Protein AF-A0A978U8N8-F1 (afdb_monomer)

Sequence (216 aa):
MLDRILRLLASHSLLSCSVVADDNGSFERLYSLAPASKSQLKDAVLGGGIPFNRVHGAHAFEYPGLDQRFNQVFNTAMYNHTTIVIKKILDLYKGFESLEQLVDVGGGLGVTLRLITSKYPNIKAINFDLPHVIKHAPAYPDNGKVIVVEALLPVGAETSSSMKTTSQIDVLMMTQTPGGKERSQQEFLALANAAGFNGIRFECSACNFWVMEFFK

Radius of gyration: 19.12 Å; Cα contacts (8 Å, |Δi|>4): 288; chains: 1; bounding box: 56×39×51 Å

Foldseek 3Di:
DVVLVLVLCCVVQQWPWDWDADPVRDIDIDIDGGPLLVVLLVCCVVPNDASVCVVPVDALVCVCVVDVVSVVSVVVVVLVVLLQQLVVCVVQPDVLQPAQEDEAEQCPPVSNVVVSCVVVVNYHYHYAYPPVGDPCDDDDDQADKDKDKAAAQDPDDDDDPLNVVQVVVQVVCRNHPVVDGHHHPVVVQVVLVVVPFPGKDFRDDDPNITIIITHD

Nearest PDB structures (foldseek):
  3reo-assembly1_A  TM=7.606E-01  e=9.938E-23  Clarkia breweri
  7v6j-assembly1_A  TM=7.723E-01  e=8.816E-22  Ligusticum chuanxiong
  3tky-assembly1_B  TM=7.644E-01  e=3.267E-21  Clarkia breweri
  7v6j-assembly1_B  TM=7.555E-01  e=2.111E-21  Ligusticum chuanxiong
  6i5z-assembly2_C  TM=7.332E-01  e=1.247E-14  Papaver somniferum

Secondary structure (DSSP, 8-state):
-HHHHHHHHHTTTSEEEEEEE-TTS-EEEEEEE-HHHHHHHHHHHHH-S-HHHHHHSS-TTTGGGT-HHHHHHHHHHHHHHHHHHHHHHHHH--TTTT-SEEEEET-TTSHHHHHHHHH-TT-EEEEE-SSSSGGGPPPPPTT-EEEEEEEB--SS----HHHHHHHHHHHHHHHHSTT---B-HHHHHHHHHHTT-SEEEEEEEETTEEEEEEE-

Mean predicted aligned error: 8.4 Å

InterPro domains:
  IPR001077 O-methyltransferase, C-terminal domain [PF00891] (40-140)
  IPR016461 O-methyltransferase-like [PS51683] (1-216)
  IPR016461 O-methyltransferase-like [PTHR11746] (1-137)
  IPR029063 S-adenosyl-L-methionine-dependent methyltransferase super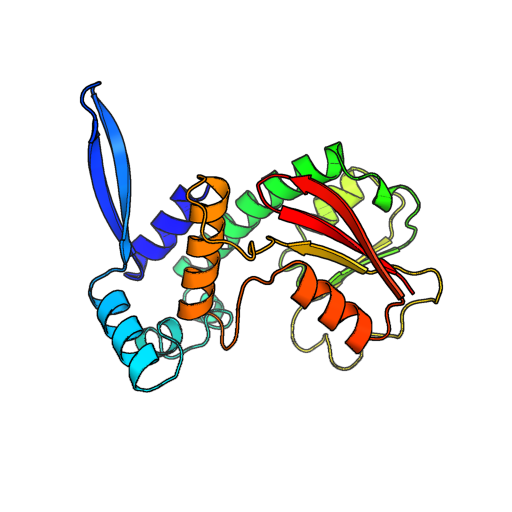family [G3DSA:3.40.50.150] (35-138)
  IPR029063 S-adenosyl-L-methionine-dependent methyltransferase superfamily [G3DSA:3.40.50.150] (139-216)
  IPR029063 S-adenosyl-L-methionine-dependent methyltransferase superfamily [SSF53335] (36-214)
  IPR036388 Winged helix-like DNA-binding domain superfamily [G3DSA:1.10.10.10] (1-34)
  IPR036390 Winged helix DNA-binding domain superfamily [SSF46785] (1-39)

Solvent-accessible surface area (backbone atoms only — not comparable to full-atom values): 12568 Å² total; per-residue (Å²): 109,68,67,56,48,51,47,51,37,27,76,69,51,45,21,37,74,48,80,45,74,47,100,85,77,46,80,46,78,49,75,44,70,12,73,67,37,50,51,33,44,52,47,21,74,78,70,50,78,42,28,42,34,73,76,67,77,41,54,65,86,53,40,41,81,76,33,66,70,58,29,53,50,52,52,52,40,50,54,56,52,51,54,55,43,50,55,49,37,64,76,75,52,66,86,63,79,83,46,60,65,45,75,37,77,68,34,77,91,34,62,66,56,55,56,49,34,72,76,41,73,76,36,50,73,43,75,37,56,73,92,88,36,72,96,68,67,71,87,74,60,82,90,45,69,48,80,45,80,43,55,68,40,71,95,65,96,64,86,48,71,67,46,53,50,51,54,50,48,29,53,53,26,52,35,48,35,90,90,41,66,67,40,31,69,67,54,50,52,51,50,37,49,74,72,68,30,74,43,74,45,81,76,50,74,39,95,74,26,35,38,32,40,37,32,93

Structure (mmCIF, N/CA/C/O backbone):
data_AF-A0A978U8N8-F1
#
_entry.id   AF-A0A978U8N8-F1
#
loop_
_atom_site.group_PDB
_atom_site.id
_atom_site.type_symbol
_atom_site.label_atom_id
_atom_site.label_alt_id
_atom_site.label_comp_id
_atom_site.label_asym_id
_atom_site.label_entity_id
_atom_site.label_seq_id
_atom_site.pdbx_PDB_ins_code
_atom_site.Cartn_x
_atom_site.Cartn_y
_atom_site.Cartn_z
_atom_site.occupancy
_atom_site.B_iso_or_equiv
_atom_site.auth_seq_id
_atom_site.auth_comp_id
_atom_site.auth_asym_id
_atom_site.auth_atom_id
_atom_site.pdbx_PDB_model_num
ATOM 1 N N . MET A 1 1 ? 15.247 5.590 2.528 1.00 48.38 1 MET A N 1
ATOM 2 C CA . MET A 1 1 ? 14.164 4.587 2.392 1.00 48.38 1 MET A CA 1
ATOM 3 C C . MET A 1 1 ? 13.892 4.297 0.922 1.00 48.38 1 MET A C 1
ATOM 5 O O . MET A 1 1 ? 14.157 3.174 0.516 1.00 48.38 1 MET A O 1
ATOM 9 N N . LEU A 1 2 ? 13.498 5.302 0.129 1.00 61.03 2 LEU A N 1
ATOM 10 C CA . LEU A 1 2 ? 13.407 5.213 -1.335 1.00 61.03 2 LEU A CA 1
ATOM 11 C C . LEU A 1 2 ? 14.690 4.634 -1.958 1.00 61.03 2 LEU A C 1
ATOM 13 O O . LEU A 1 2 ? 14.627 3.667 -2.699 1.00 61.03 2 LEU A O 1
ATOM 17 N N . ASP A 1 3 ? 15.863 5.094 -1.515 1.00 68.25 3 ASP A N 1
ATOM 18 C CA . ASP A 1 3 ? 17.166 4.551 -1.933 1.00 68.25 3 ASP A CA 1
ATOM 19 C C . ASP A 1 3 ? 17.310 3.017 -1.785 1.00 68.25 3 ASP A C 1
ATOM 21 O O . ASP A 1 3 ? 17.967 2.372 -2.595 1.00 68.25 3 ASP A O 1
ATOM 25 N N . ARG A 1 4 ? 16.676 2.383 -0.787 1.00 67.00 4 ARG A N 1
ATOM 26 C CA . ARG A 1 4 ? 16.726 0.914 -0.632 1.00 67.00 4 ARG A CA 1
ATOM 27 C C . ARG A 1 4 ? 15.846 0.203 -1.662 1.00 67.00 4 ARG A C 1
ATOM 29 O O . ARG A 1 4 ? 16.264 -0.824 -2.187 1.00 67.00 4 ARG A O 1
ATOM 36 N N . ILE A 1 5 ? 14.670 0.761 -1.961 1.00 65.31 5 ILE A N 1
ATOM 37 C CA . ILE A 1 5 ? 13.773 0.276 -3.024 1.00 65.31 5 ILE A CA 1
ATOM 38 C C . ILE A 1 5 ? 14.451 0.467 -4.386 1.00 65.31 5 ILE A C 1
ATOM 40 O O . ILE A 1 5 ? 14.518 -0.458 -5.186 1.00 65.31 5 ILE A O 1
ATOM 44 N N . LEU A 1 6 ? 15.043 1.635 -4.633 1.00 69.81 6 LEU A N 1
ATOM 45 C CA . LEU A 1 6 ? 15.714 1.914 -5.898 1.00 69.81 6 LEU A CA 1
ATOM 46 C C . LEU A 1 6 ? 16.961 1.030 -6.099 1.00 69.81 6 LEU A C 1
ATOM 48 O O . LEU A 1 6 ? 17.197 0.563 -7.212 1.00 69.81 6 LEU A O 1
ATOM 52 N N . ARG A 1 7 ? 17.705 0.692 -5.033 1.00 73.12 7 ARG A N 1
ATOM 53 C CA . ARG A 1 7 ? 18.782 -0.321 -5.089 1.00 73.12 7 ARG A CA 1
ATOM 54 C C . ARG A 1 7 ? 18.283 -1.714 -5.444 1.00 73.12 7 ARG A C 1
ATOM 56 O O . ARG A 1 7 ? 18.942 -2.402 -6.221 1.00 73.12 7 ARG A O 1
ATOM 63 N N . LEU A 1 8 ? 17.145 -2.135 -4.891 1.00 63.31 8 LEU A N 1
ATOM 64 C CA . LEU A 1 8 ? 16.524 -3.415 -5.234 1.00 63.31 8 LEU A CA 1
ATOM 65 C C . LEU A 1 8 ? 16.236 -3.482 -6.731 1.00 63.31 8 LEU A C 1
ATOM 67 O O . LEU A 1 8 ? 16.708 -4.398 -7.406 1.00 63.31 8 LEU A O 1
ATOM 71 N N . LEU A 1 9 ? 15.529 -2.476 -7.238 1.00 67.19 9 LEU A N 1
ATOM 72 C CA . LEU A 1 9 ? 15.172 -2.374 -8.647 1.00 67.19 9 LEU A CA 1
ATOM 73 C C . LEU A 1 9 ? 16.427 -2.290 -9.530 1.00 67.19 9 LEU A C 1
ATOM 75 O O . LEU A 1 9 ? 16.490 -2.928 -10.579 1.00 67.19 9 LEU A O 1
ATOM 79 N N . ALA A 1 10 ? 17.472 -1.585 -9.083 1.00 76.19 10 ALA A N 1
ATOM 80 C CA . ALA A 1 10 ? 18.743 -1.539 -9.800 1.00 76.19 10 ALA A CA 1
ATOM 81 C C . ALA A 1 10 ? 19.449 -2.906 -9.863 1.00 76.19 10 ALA A C 1
ATOM 83 O O . ALA A 1 10 ? 19.974 -3.292 -10.904 1.00 76.19 10 ALA A O 1
ATOM 84 N N . SER A 1 11 ? 19.406 -3.683 -8.777 1.00 69.06 11 SER A N 1
ATOM 85 C CA . SER A 1 11 ? 20.014 -5.023 -8.703 1.00 69.06 11 SER A CA 1
ATOM 86 C C . SER A 1 11 ? 19.284 -6.115 -9.504 1.00 69.06 11 SER A C 1
ATOM 88 O O . SER A 1 11 ? 19.772 -7.246 -9.572 1.00 69.06 11 SER A O 1
ATOM 90 N N . HIS A 1 12 ? 18.130 -5.783 -10.092 1.00 64.75 12 HIS A N 1
ATOM 91 C CA . HIS A 1 12 ? 17.342 -6.651 -10.977 1.00 64.75 12 HIS A CA 1
ATOM 92 C C . HIS A 1 12 ? 17.149 -6.024 -12.364 1.00 64.75 12 HIS A C 1
ATOM 94 O O . HIS A 1 12 ? 16.227 -6.383 -13.085 1.00 64.75 12 HIS A O 1
ATOM 100 N N . SER A 1 13 ? 18.012 -5.069 -12.735 1.00 69.44 13 SER A N 1
ATOM 101 C CA . SER A 1 13 ? 18.007 -4.427 -14.056 1.00 69.44 13 SER A CA 1
ATOM 102 C C . SER A 1 13 ? 16.689 -3.729 -14.416 1.00 69.44 13 SER A C 1
ATOM 104 O O . SER A 1 13 ? 16.412 -3.495 -15.593 1.00 69.44 13 SER A O 1
ATOM 106 N N . LEU A 1 14 ? 15.901 -3.340 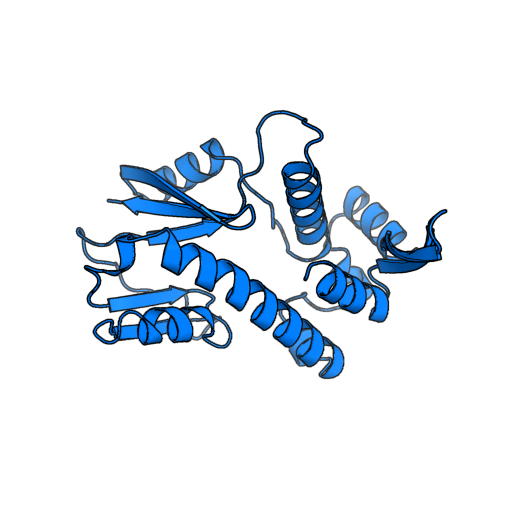-13.407 1.00 67.31 14 LEU A N 1
ATOM 107 C CA . LEU A 1 14 ? 14.752 -2.451 -13.578 1.00 67.31 14 LEU A CA 1
ATOM 108 C C . LEU A 1 14 ? 15.208 -0.989 -13.620 1.00 67.31 14 LEU A C 1
ATOM 110 O O . LEU A 1 14 ? 14.795 -0.201 -14.472 1.00 67.31 14 LEU A O 1
ATOM 114 N N . LEU A 1 15 ? 16.157 -0.651 -12.748 1.00 75.62 15 LEU A N 1
ATOM 115 C CA . LEU A 1 15 ? 16.845 0.633 -12.744 1.00 75.62 15 LEU A CA 1
ATOM 116 C C . LEU A 1 15 ? 18.337 0.462 -13.069 1.00 75.62 15 LEU A C 1
ATOM 118 O O . LEU A 1 15 ? 18.928 -0.601 -12.908 1.00 75.62 15 LEU A O 1
ATOM 122 N N . SER A 1 16 ? 18.966 1.529 -13.529 1.00 80.88 16 SER A N 1
ATOM 123 C CA . SER A 1 16 ? 20.405 1.737 -13.465 1.00 80.88 16 SER A CA 1
ATOM 124 C C . SER A 1 16 ? 20.690 2.656 -12.286 1.00 80.88 16 SER A C 1
ATOM 126 O O . SER A 1 16 ? 19.981 3.643 -12.095 1.00 80.88 16 SER A O 1
ATOM 128 N N . CYS A 1 17 ? 21.723 2.340 -11.509 1.00 86.62 17 CYS A N 1
ATOM 129 C CA . CYS A 1 17 ? 22.224 3.194 -10.437 1.00 86.62 17 CYS A CA 1
ATOM 130 C C . CYS A 1 17 ? 23.621 3.694 -10.814 1.00 86.62 17 CYS A C 1
ATOM 132 O O . CYS A 1 17 ? 24.497 2.885 -11.117 1.00 86.62 17 CYS A O 1
ATOM 134 N N . SER A 1 18 ? 23.825 5.007 -10.783 1.00 87.62 18 SER A N 1
ATOM 135 C CA . SER A 1 18 ? 25.143 5.640 -10.832 1.00 87.62 18 SER A CA 1
ATOM 136 C C . SER A 1 18 ? 25.424 6.348 -9.509 1.00 87.62 18 SER A C 1
ATOM 138 O O . SER A 1 18 ? 24.504 6.751 -8.799 1.00 87.62 18 SER A O 1
ATOM 140 N N . VAL A 1 19 ? 26.702 6.464 -9.156 1.00 88.06 19 VAL A N 1
ATOM 141 C CA . VAL A 1 19 ? 27.156 7.236 -7.995 1.00 88.06 19 VAL A CA 1
ATOM 142 C C . VAL A 1 19 ? 27.855 8.476 -8.529 1.00 88.06 19 VAL A C 1
ATOM 144 O O . VAL A 1 19 ? 28.750 8.351 -9.362 1.00 88.06 19 VAL A O 1
ATOM 147 N N . VAL A 1 20 ? 27.433 9.649 -8.076 1.00 87.50 20 VAL A N 1
ATOM 148 C CA . VAL A 1 20 ? 28.002 10.940 -8.465 1.00 87.50 20 VAL A CA 1
ATOM 149 C C . VAL A 1 20 ? 28.532 11.614 -7.205 1.00 87.50 20 VAL A C 1
ATOM 151 O O . VAL A 1 20 ? 27.864 11.595 -6.174 1.00 87.50 20 VAL A O 1
ATOM 154 N N . ALA A 1 21 ? 29.752 12.141 -7.265 1.00 86.31 21 ALA A N 1
ATOM 155 C CA . ALA A 1 21 ? 30.289 12.971 -6.193 1.00 86.31 21 ALA A CA 1
ATOM 156 C C . ALA A 1 21 ? 29.726 14.390 -6.338 1.00 86.31 21 ALA A C 1
ATOM 158 O O . ALA A 1 21 ? 29.690 14.913 -7.452 1.00 86.31 21 ALA A O 1
ATOM 159 N N . ASP A 1 22 ? 29.282 14.988 -5.238 1.00 78.12 22 ASP A N 1
ATOM 160 C CA . ASP A 1 22 ? 28.966 16.410 -5.198 1.00 78.12 22 ASP A CA 1
ATOM 161 C C . ASP A 1 22 ? 30.232 17.251 -4.975 1.00 78.12 22 ASP A C 1
ATOM 163 O O . ASP A 1 22 ? 31.295 16.744 -4.598 1.00 78.12 22 ASP A O 1
ATOM 167 N N . ASP A 1 23 ? 30.106 18.559 -5.194 1.00 80.88 23 ASP A N 1
ATOM 168 C CA . ASP A 1 23 ? 31.206 19.523 -5.066 1.00 80.88 23 ASP A CA 1
ATOM 169 C C . ASP A 1 23 ? 31.772 19.612 -3.632 1.00 80.88 23 ASP A C 1
ATOM 171 O O . ASP A 1 23 ? 32.861 20.144 -3.421 1.00 80.88 23 ASP A O 1
ATOM 175 N N . ASN A 1 24 ? 31.062 19.056 -2.643 1.00 80.75 24 ASN A N 1
ATOM 176 C CA . ASN A 1 24 ? 31.435 19.045 -1.229 1.00 80.75 24 ASN A CA 1
ATOM 177 C C . ASN A 1 24 ? 32.087 17.715 -0.792 1.00 80.75 24 ASN A C 1
ATOM 179 O O . ASN A 1 24 ? 32.373 17.536 0.395 1.00 80.75 24 ASN A O 1
ATOM 183 N N . GLY A 1 25 ? 32.328 16.778 -1.719 1.00 76.31 25 GLY A N 1
ATOM 184 C CA . GLY A 1 25 ? 32.929 15.470 -1.436 1.00 76.31 25 GLY A CA 1
ATOM 185 C C . GLY A 1 25 ? 31.958 14.432 -0.861 1.00 76.31 25 GLY A C 1
ATOM 186 O O . GLY A 1 25 ? 32.388 13.378 -0.387 1.00 76.31 25 GLY A O 1
ATOM 187 N N . SER A 1 26 ? 30.656 14.711 -0.894 1.00 77.12 26 SER A N 1
ATOM 188 C CA . SER A 1 26 ? 29.590 13.763 -0.579 1.00 77.12 26 SER A CA 1
ATOM 189 C C . SER A 1 26 ? 29.197 12.963 -1.831 1.00 77.12 26 SER A C 1
ATOM 191 O O . SER A 1 26 ? 29.477 13.362 -2.958 1.00 77.12 26 SER A O 1
ATOM 193 N N . PHE A 1 27 ? 28.597 11.783 -1.653 1.00 80.44 27 PHE A N 1
ATOM 194 C CA . PHE A 1 27 ? 28.209 10.907 -2.763 1.00 80.44 27 PHE A CA 1
ATOM 195 C C . PHE A 1 27 ? 26.690 10.777 -2.843 1.00 80.44 27 PHE A C 1
ATOM 197 O O . PHE A 1 27 ? 26.051 10.314 -1.894 1.00 80.44 27 PHE A O 1
ATOM 204 N N . GLU A 1 28 ? 26.125 11.080 -4.008 1.00 82.00 28 GLU A N 1
ATOM 205 C CA . GLU A 1 28 ? 24.715 10.872 -4.320 1.00 82.00 28 GLU A CA 1
ATOM 206 C C . GLU A 1 28 ? 24.536 9.671 -5.261 1.00 82.00 28 GLU A C 1
ATOM 208 O O . GLU A 1 28 ? 25.337 9.424 -6.165 1.00 82.00 28 GLU A O 1
ATOM 213 N N . ARG A 1 29 ? 23.470 8.889 -5.050 1.00 82.50 29 ARG A N 1
ATOM 214 C CA . ARG A 1 29 ? 23.062 7.824 -5.974 1.00 82.50 29 ARG A CA 1
ATOM 215 C C . ARG A 1 29 ? 21.949 8.328 -6.872 1.00 82.50 29 ARG A C 1
ATOM 217 O O . ARG A 1 29 ? 20.858 8.626 -6.395 1.00 82.50 29 ARG A O 1
ATOM 224 N N . LEU A 1 30 ? 22.203 8.325 -8.173 1.00 80.19 30 LEU A N 1
ATOM 225 C CA . LEU A 1 30 ? 21.196 8.618 -9.179 1.00 80.19 30 LEU A CA 1
ATOM 226 C C . LEU A 1 30 ? 20.634 7.313 -9.723 1.00 80.19 30 LEU A C 1
ATOM 228 O O . LEU A 1 30 ? 21.372 6.386 -10.061 1.00 80.19 30 LEU A O 1
ATOM 232 N N . TYR A 1 31 ? 19.311 7.254 -9.818 1.00 78.62 31 TYR A N 1
ATOM 233 C CA . TYR A 1 31 ? 18.601 6.116 -10.379 1.00 78.62 31 TYR A CA 1
ATOM 234 C C . TYR A 1 31 ? 17.887 6.539 -11.654 1.00 78.62 31 TYR A C 1
ATOM 236 O O . TYR A 1 31 ? 17.248 7.586 -11.710 1.00 78.62 31 TYR A O 1
ATOM 244 N N . SER A 1 32 ? 17.980 5.711 -12.684 1.00 75.44 32 SER A N 1
ATOM 245 C CA . SER A 1 32 ? 17.234 5.879 -13.931 1.00 75.44 32 SER A CA 1
ATOM 246 C C . SER A 1 32 ? 16.687 4.534 -14.376 1.00 75.44 32 SER A C 1
ATOM 248 O O . SER A 1 32 ? 17.159 3.508 -13.906 1.00 75.44 32 SER A O 1
ATOM 250 N N . LEU A 1 33 ? 15.704 4.496 -15.272 1.00 69.62 33 LEU A N 1
ATOM 251 C CA . LEU A 1 33 ? 15.286 3.221 -15.861 1.00 69.62 33 LEU A CA 1
ATOM 252 C C . LEU A 1 33 ? 16.471 2.561 -16.578 1.00 69.62 33 LEU A C 1
ATOM 254 O O . LEU A 1 33 ? 17.165 3.214 -17.368 1.00 69.62 33 LEU A O 1
ATOM 258 N N . ALA A 1 34 ? 16.684 1.271 -16.316 1.00 73.94 34 ALA A N 1
ATOM 259 C CA . ALA A 1 34 ? 17.697 0.499 -17.024 1.00 73.94 34 ALA A CA 1
ATOM 260 C C . ALA A 1 34 ? 17.378 0.449 -18.528 1.00 73.94 34 ALA A C 1
ATOM 262 O O . ALA A 1 34 ? 16.202 0.512 -18.889 1.00 73.94 34 ALA A O 1
ATOM 263 N N . PRO A 1 35 ? 18.370 0.286 -19.424 1.00 73.69 35 PRO A N 1
ATOM 264 C CA . PRO A 1 35 ? 18.125 0.228 -20.867 1.00 73.69 35 PRO A CA 1
ATOM 265 C C . PRO A 1 35 ? 17.056 -0.799 -21.270 1.00 73.69 35 PRO A C 1
ATOM 267 O O . PRO A 1 35 ? 16.166 -0.470 -22.050 1.00 73.69 35 PRO A O 1
ATOM 270 N N . ALA A 1 36 ? 17.087 -1.993 -20.668 1.00 68.19 36 ALA A N 1
ATOM 271 C CA . ALA A 1 36 ? 16.080 -3.034 -20.882 1.00 68.19 36 ALA A CA 1
ATOM 272 C C . ALA A 1 36 ? 14.682 -2.608 -20.401 1.00 68.19 36 ALA A C 1
ATOM 274 O O . ALA A 1 36 ? 13.689 -2.851 -21.072 1.00 68.19 36 ALA A O 1
ATOM 275 N N . SER A 1 37 ? 14.590 -1.901 -19.276 1.00 69.50 37 SER A N 1
ATOM 276 C CA . SER A 1 37 ? 13.304 -1.394 -18.782 1.00 69.50 37 SER A CA 1
ATOM 277 C C . SER A 1 37 ? 12.782 -0.212 -19.595 1.00 69.50 37 SER A C 1
ATOM 279 O O . SER A 1 37 ? 11.577 -0.086 -19.781 1.00 69.50 37 SER A O 1
ATOM 281 N N . LYS A 1 38 ? 13.668 0.628 -20.146 1.00 71.31 38 LYS A N 1
ATOM 282 C CA . LYS A 1 38 ? 13.295 1.703 -21.079 1.00 71.31 38 LYS A CA 1
ATOM 283 C C . LYS A 1 38 ? 12.716 1.145 -22.377 1.00 71.31 38 LYS A C 1
ATOM 285 O O . LYS A 1 38 ? 11.707 1.666 -22.847 1.00 71.31 38 LYS A O 1
ATOM 290 N N . SER A 1 39 ? 13.326 0.100 -22.945 1.00 75.31 39 SER A N 1
ATOM 291 C CA . SER A 1 39 ? 12.782 -0.546 -24.145 1.00 75.31 39 SER A CA 1
ATOM 292 C C . SER A 1 39 ? 11.454 -1.239 -23.850 1.00 75.31 39 SER A C 1
ATOM 294 O O . SER A 1 39 ?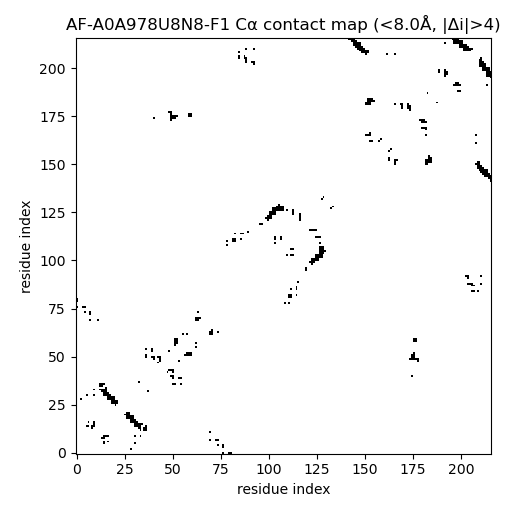 10.491 -0.997 -24.568 1.00 75.31 39 SER A O 1
ATOM 296 N N . GLN A 1 40 ? 11.343 -1.981 -22.744 1.00 80.56 40 GLN A N 1
ATOM 297 C CA . GLN A 1 40 ? 10.081 -2.639 -22.387 1.00 80.56 40 GLN A CA 1
ATOM 298 C C . GLN A 1 40 ? 8.962 -1.662 -22.022 1.00 80.56 40 GLN A C 1
ATOM 300 O O . GLN A 1 40 ? 7.803 -1.939 -22.319 1.00 80.56 40 GLN A O 1
ATOM 305 N N . LEU A 1 41 ? 9.277 -0.501 -21.438 1.00 78.88 41 LEU A N 1
ATOM 306 C CA . LEU A 1 41 ? 8.295 0.562 -21.230 1.00 78.88 41 LEU A CA 1
ATOM 307 C C . LEU A 1 41 ? 7.788 1.118 -22.564 1.00 78.88 41 LEU A C 1
ATOM 309 O O . LEU A 1 41 ? 6.581 1.246 -22.748 1.00 78.88 41 LEU A O 1
ATOM 313 N N . LYS A 1 42 ? 8.687 1.399 -23.516 1.00 83.50 42 LYS A N 1
ATOM 314 C CA . LYS A 1 42 ? 8.302 1.818 -24.872 1.00 83.50 42 LYS A CA 1
ATOM 315 C C . LYS A 1 42 ? 7.407 0.768 -25.537 1.00 83.50 42 LYS A C 1
ATOM 317 O O . LYS A 1 42 ? 6.363 1.115 -26.081 1.00 83.50 42 LYS A O 1
ATOM 322 N N . ASP A 1 43 ? 7.791 -0.502 -25.467 1.00 85.69 43 ASP A N 1
ATOM 323 C CA . ASP A 1 43 ? 7.041 -1.591 -26.093 1.00 85.69 43 ASP A CA 1
ATOM 324 C C . ASP A 1 43 ? 5.678 -1.809 -25.423 1.00 85.69 43 ASP A C 1
ATOM 326 O O . ASP A 1 43 ? 4.702 -2.112 -26.107 1.00 85.69 43 ASP A O 1
ATOM 330 N N . ALA A 1 44 ? 5.581 -1.613 -24.105 1.00 85.94 44 ALA A N 1
ATOM 331 C CA . ALA A 1 44 ? 4.319 -1.655 -23.371 1.00 85.94 44 ALA A CA 1
ATOM 332 C C . ALA A 1 44 ? 3.387 -0.493 -23.739 1.00 85.94 44 ALA A C 1
ATOM 334 O O . ALA A 1 44 ? 2.185 -0.697 -23.886 1.00 85.94 44 ALA A O 1
ATOM 335 N N . VAL A 1 45 ? 3.927 0.712 -23.948 1.00 85.38 45 VAL A N 1
ATOM 336 C CA . VAL A 1 45 ? 3.143 1.868 -24.414 1.00 85.38 45 VAL A CA 1
ATOM 337 C C . VAL A 1 45 ? 2.589 1.630 -25.820 1.00 85.38 45 VAL A C 1
ATOM 339 O O . VAL A 1 45 ? 1.437 1.956 -26.086 1.00 85.38 45 VAL A O 1
ATOM 342 N N . LEU A 1 46 ? 3.391 1.056 -26.722 1.00 87.94 46 LEU A N 1
ATOM 343 C CA . LEU A 1 46 ? 2.995 0.848 -28.118 1.00 87.94 46 LEU A CA 1
ATOM 344 C C . LEU A 1 46 ? 2.121 -0.395 -28.325 1.00 87.94 46 LEU A C 1
ATOM 346 O O . LEU A 1 46 ? 1.228 -0.384 -29.167 1.00 87.94 46 LEU A O 1
ATOM 350 N N . GLY A 1 47 ? 2.405 -1.476 -27.599 1.00 87.00 47 GLY A N 1
ATOM 351 C CA . GLY A 1 47 ? 1.827 -2.802 -27.830 1.00 87.00 47 GLY A CA 1
ATOM 352 C C . GLY A 1 47 ? 1.077 -3.392 -26.637 1.00 87.00 47 GLY A C 1
ATOM 353 O O . GLY A 1 47 ? 0.721 -4.567 -26.678 1.00 87.00 47 GLY A O 1
ATOM 354 N N . GLY A 1 48 ? 0.866 -2.626 -25.564 1.00 85.75 48 GLY A N 1
ATOM 355 C CA . GLY A 1 48 ? 0.171 -3.069 -24.352 1.00 85.75 48 GLY A CA 1
ATOM 356 C C . GLY A 1 48 ? 0.980 -4.029 -23.471 1.00 85.75 48 GLY A C 1
ATOM 357 O O . GLY A 1 48 ? 2.135 -4.346 -23.735 1.00 85.75 48 GLY A O 1
ATOM 358 N N . GLY A 1 49 ? 0.383 -4.535 -22.396 1.00 86.38 49 GLY A N 1
ATOM 359 C CA . GLY A 1 49 ? 1.066 -5.414 -21.437 1.00 86.38 49 GLY A CA 1
ATOM 360 C C . GLY A 1 49 ? 1.948 -4.662 -20.435 1.00 86.38 49 GLY A C 1
ATOM 361 O O . GLY A 1 49 ? 2.057 -3.441 -20.471 1.00 86.38 49 GLY A O 1
ATOM 362 N N . ILE A 1 50 ? 2.556 -5.404 -19.508 1.00 87.44 50 ILE A N 1
ATOM 363 C CA . ILE A 1 50 ? 3.256 -4.836 -18.346 1.00 87.44 50 ILE A CA 1
ATOM 364 C C . ILE A 1 50 ? 4.766 -5.009 -18.505 1.00 87.44 50 ILE A C 1
ATOM 366 O O . ILE A 1 50 ? 5.203 -6.145 -18.709 1.00 87.44 50 ILE A O 1
ATOM 370 N N . PRO A 1 51 ? 5.572 -3.930 -18.409 1.00 86.56 51 PRO A N 1
ATOM 371 C CA . PRO A 1 51 ? 7.024 -4.004 -18.564 1.00 86.56 51 PRO A CA 1
ATOM 372 C C . PRO A 1 51 ? 7.677 -5.082 -17.695 1.00 86.56 51 PRO A C 1
ATOM 374 O O . PRO A 1 51 ? 8.454 -5.880 -18.211 1.00 86.56 51 PRO A O 1
ATOM 377 N N . PHE A 1 52 ? 7.315 -5.169 -16.412 1.00 85.25 52 PHE A N 1
ATOM 378 C CA . PHE A 1 52 ? 7.842 -6.192 -15.509 1.00 85.25 52 PHE A CA 1
ATOM 379 C C . PHE A 1 52 ? 7.543 -7.608 -16.021 1.00 85.25 52 PHE A C 1
ATOM 381 O O . PHE A 1 52 ? 8.457 -8.418 -16.154 1.00 85.25 52 PHE A O 1
ATOM 388 N N . ASN A 1 53 ? 6.293 -7.894 -16.398 1.00 89.12 53 ASN A N 1
ATOM 389 C CA . ASN A 1 53 ? 5.906 -9.208 -16.917 1.00 89.12 53 ASN A CA 1
ATOM 390 C C . ASN A 1 53 ? 6.628 -9.538 -18.229 1.00 89.12 53 ASN A C 1
ATOM 392 O O . ASN A 1 53 ? 6.990 -10.688 -18.455 1.00 89.12 53 ASN A O 1
ATOM 396 N N . ARG A 1 54 ? 6.859 -8.540 -19.090 1.00 85.94 54 ARG A N 1
ATOM 397 C CA . ARG A 1 54 ? 7.594 -8.715 -20.351 1.00 85.94 54 ARG A CA 1
ATOM 398 C C . ARG A 1 54 ? 9.062 -9.092 -20.117 1.00 85.94 54 ARG A C 1
ATOM 400 O O . ARG A 1 54 ? 9.606 -9.873 -20.888 1.00 85.94 54 ARG A O 1
ATOM 407 N N . VAL A 1 55 ? 9.690 -8.568 -19.060 1.00 84.62 55 VAL A N 1
ATOM 408 C CA . VAL A 1 55 ? 11.075 -8.910 -18.681 1.00 84.62 55 VAL A CA 1
ATOM 409 C C . VAL A 1 55 ? 11.149 -10.255 -17.959 1.00 84.62 55 VAL A C 1
ATOM 411 O O . VAL A 1 55 ? 12.023 -11.067 -18.250 1.00 84.62 55 VAL A O 1
ATOM 414 N N . HIS A 1 56 ? 10.259 -10.477 -16.995 1.00 84.12 56 HIS A N 1
ATOM 415 C CA . HIS A 1 56 ? 10.392 -11.549 -16.009 1.00 84.12 56 HIS A CA 1
ATOM 416 C C . HIS A 1 56 ? 9.490 -12.760 -16.276 1.00 84.12 56 HIS A C 1
ATOM 418 O O . HIS A 1 56 ? 9.622 -13.776 -15.600 1.00 84.12 56 HIS A O 1
ATOM 424 N N . GLY A 1 57 ? 8.561 -12.667 -17.230 1.00 88.06 57 GLY A N 1
ATOM 425 C CA . GLY A 1 57 ? 7.625 -13.740 -17.576 1.00 88.06 57 GLY A CA 1
ATOM 426 C C . GLY A 1 57 ? 6.561 -14.040 -16.513 1.00 88.06 57 GLY A C 1
ATOM 427 O O . GLY A 1 57 ? 5.803 -14.990 -16.682 1.00 88.06 57 GLY A O 1
ATOM 428 N N . ALA A 1 58 ? 6.487 -13.256 -15.434 1.00 87.94 58 ALA A N 1
ATOM 429 C CA . ALA A 1 58 ? 5.565 -13.458 -14.316 1.00 87.94 58 ALA A CA 1
ATOM 430 C C . ALA A 1 58 ? 5.054 -12.123 -13.760 1.00 87.94 58 ALA A C 1
ATOM 432 O O . ALA A 1 58 ? 5.671 -11.074 -13.968 1.00 87.94 58 ALA A O 1
ATOM 433 N N . HIS A 1 59 ? 3.932 -12.165 -13.037 1.00 86.50 59 HIS A N 1
ATOM 434 C CA . HIS A 1 59 ? 3.385 -10.988 -12.371 1.00 86.50 59 HIS A CA 1
ATOM 435 C C . HIS A 1 59 ? 4.280 -10.533 -11.204 1.00 86.50 59 HIS A C 1
ATOM 437 O O . HIS A 1 59 ? 4.847 -11.362 -10.493 1.00 86.50 59 HIS A O 1
ATOM 443 N N . ALA A 1 60 ? 4.364 -9.224 -10.941 1.00 82.00 60 ALA A N 1
ATOM 444 C CA . ALA A 1 60 ? 5.226 -8.669 -9.889 1.00 82.00 60 ALA A CA 1
ATOM 445 C C . ALA A 1 60 ? 4.933 -9.222 -8.476 1.00 82.00 60 ALA A C 1
ATOM 447 O O . ALA A 1 60 ? 5.855 -9.373 -7.682 1.00 82.00 60 ALA A O 1
ATOM 448 N N . PHE A 1 61 ? 3.677 -9.571 -8.172 1.00 78.94 61 PHE A N 1
ATOM 449 C CA . PHE A 1 61 ? 3.303 -10.231 -6.905 1.00 78.94 61 PHE A CA 1
ATOM 450 C C . PHE A 1 61 ? 3.564 -11.747 -6.876 1.00 78.94 61 PHE A C 1
ATOM 452 O O . PHE A 1 61 ? 3.635 -12.326 -5.798 1.00 78.94 61 PHE A O 1
ATOM 459 N N . GLU A 1 62 ? 3.738 -12.394 -8.028 1.00 84.75 62 GLU A N 1
ATOM 460 C CA . GLU A 1 62 ? 4.060 -13.828 -8.120 1.00 84.75 62 GLU A CA 1
ATOM 461 C C . GLU A 1 62 ? 5.574 -14.059 -8.139 1.00 84.75 62 GLU A C 1
ATOM 463 O O . GLU A 1 62 ? 6.071 -15.052 -7.611 1.00 84.75 62 GLU A O 1
ATOM 468 N N . TYR A 1 63 ? 6.323 -13.111 -8.707 1.00 83.62 63 TYR A N 1
ATOM 469 C CA . TYR A 1 63 ? 7.771 -13.187 -8.873 1.00 83.62 63 TYR A CA 1
ATOM 470 C C . TYR A 1 63 ? 8.567 -13.399 -7.568 1.00 83.62 63 TYR A C 1
ATOM 472 O O . TYR A 1 63 ? 9.530 -14.168 -7.594 1.00 83.62 63 TYR A O 1
ATOM 480 N N . PRO A 1 64 ? 8.179 -12.838 -6.402 1.00 82.50 64 PRO A N 1
ATOM 481 C CA . PRO A 1 64 ? 8.783 -13.200 -5.119 1.00 82.50 64 PRO A CA 1
ATOM 482 C C . PRO A 1 64 ? 8.723 -14.702 -4.791 1.00 82.50 64 PRO A C 1
ATOM 484 O O . PRO A 1 64 ? 9.573 -15.203 -4.059 1.00 82.50 64 PRO A O 1
ATOM 487 N N . GLY A 1 65 ? 7.749 -15.442 -5.326 1.00 84.25 65 GLY A N 1
ATOM 488 C CA . GLY A 1 65 ? 7.694 -16.900 -5.199 1.00 84.25 65 GLY A CA 1
ATOM 489 C C . GLY A 1 65 ? 8.720 -17.635 -6.069 1.00 84.25 65 GLY A C 1
ATOM 490 O O . GLY A 1 65 ? 9.047 -18.783 -5.780 1.00 84.25 65 GLY A O 1
ATOM 491 N N . LEU A 1 66 ? 9.243 -16.981 -7.111 1.00 86.19 66 LEU A N 1
ATOM 492 C CA . LEU A 1 66 ? 10.179 -17.552 -8.084 1.00 86.19 66 LEU A CA 1
ATOM 493 C C . LEU A 1 66 ? 11.643 -17.201 -7.776 1.00 86.19 66 LEU A C 1
ATOM 495 O O . LEU A 1 66 ? 12.537 -17.990 -8.074 1.00 86.19 66 LEU A O 1
ATOM 499 N N . ASP A 1 67 ? 11.899 -16.039 -7.166 1.00 82.62 67 ASP A N 1
A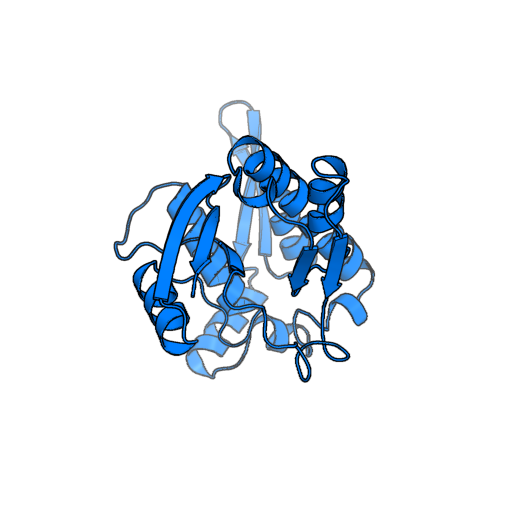TOM 500 C CA . ASP A 1 67 ? 13.245 -15.564 -6.825 1.00 82.62 67 ASP A CA 1
ATOM 501 C C . ASP A 1 67 ? 13.334 -15.177 -5.339 1.00 82.62 67 ASP A C 1
ATOM 503 O O . ASP A 1 67 ? 12.849 -14.130 -4.896 1.00 82.62 67 ASP A O 1
ATOM 507 N N . GLN A 1 68 ? 14.013 -16.020 -4.554 1.00 82.62 68 GLN A N 1
ATOM 508 C CA . GLN A 1 68 ? 14.180 -15.815 -3.114 1.00 82.62 68 GLN A CA 1
ATOM 509 C C . GLN A 1 68 ? 14.973 -14.542 -2.784 1.00 82.62 68 GLN A C 1
ATOM 511 O O . GLN A 1 68 ? 14.679 -13.879 -1.786 1.00 82.62 68 GLN A O 1
ATOM 516 N N . ARG A 1 69 ? 15.964 -14.177 -3.606 1.00 85.12 69 ARG A N 1
ATOM 517 C CA . ARG A 1 69 ? 16.756 -12.960 -3.400 1.00 85.12 69 ARG A CA 1
ATOM 518 C C . ARG A 1 69 ? 15.880 -11.734 -3.637 1.00 85.12 69 ARG A C 1
ATOM 520 O O . ARG A 1 69 ? 15.894 -10.820 -2.812 1.00 85.12 69 ARG A O 1
ATOM 527 N N . PHE A 1 70 ? 15.085 -11.730 -4.708 1.00 80.12 70 PHE A N 1
ATOM 528 C CA . PHE A 1 70 ? 14.110 -10.668 -4.959 1.00 80.12 70 PHE A CA 1
ATOM 529 C C . PHE A 1 70 ? 13.121 -10.550 -3.796 1.00 80.12 70 PHE A C 1
ATOM 531 O O . PHE A 1 70 ? 12.947 -9.462 -3.251 1.00 80.12 70 PHE A O 1
ATOM 538 N N . ASN A 1 71 ? 12.549 -11.672 -3.355 1.00 80.94 71 ASN A N 1
ATOM 539 C CA . ASN A 1 71 ? 11.597 -11.731 -2.247 1.00 80.94 71 ASN A CA 1
ATOM 540 C C . ASN A 1 71 ? 12.154 -11.128 -0.952 1.00 80.94 71 ASN A C 1
ATOM 542 O O . ASN A 1 71 ? 11.513 -10.292 -0.313 1.00 80.94 71 ASN A O 1
ATOM 546 N N . GLN A 1 72 ? 13.376 -11.516 -0.573 1.00 77.56 72 GLN A N 1
ATOM 547 C CA . GLN A 1 72 ? 14.036 -11.001 0.626 1.00 77.56 72 GLN A CA 1
ATOM 548 C C . GLN A 1 72 ? 14.186 -9.485 0.572 1.00 77.56 72 GLN A C 1
ATOM 550 O O . GLN A 1 72 ? 13.860 -8.792 1.541 1.00 77.56 72 GLN A O 1
ATOM 555 N N . VAL A 1 73 ? 14.665 -8.953 -0.551 1.00 78.06 73 VAL A N 1
ATOM 556 C CA . VAL A 1 73 ? 14.891 -7.516 -0.667 1.00 78.06 73 VAL A CA 1
ATOM 557 C C . VAL A 1 73 ? 13.560 -6.761 -0.773 1.00 78.06 73 VAL A C 1
ATOM 559 O O . VAL A 1 73 ? 13.412 -5.739 -0.101 1.00 78.06 73 VAL A O 1
ATOM 562 N N . PHE A 1 74 ? 12.583 -7.273 -1.528 1.00 78.31 74 PHE A N 1
ATOM 563 C CA . PHE A 1 74 ? 11.238 -6.701 -1.656 1.00 78.31 74 PHE A CA 1
ATOM 564 C C . PHE A 1 74 ? 10.546 -6.594 -0.294 1.00 78.31 74 PHE A C 1
ATOM 566 O O . PHE A 1 74 ? 10.217 -5.491 0.146 1.00 78.31 74 PHE A O 1
ATOM 573 N N . ASN A 1 75 ? 10.437 -7.706 0.440 1.00 77.81 75 ASN A N 1
ATOM 574 C CA . ASN A 1 75 ? 9.798 -7.722 1.757 1.00 77.81 75 ASN A CA 1
ATOM 575 C C . ASN A 1 75 ? 10.547 -6.860 2.767 1.00 77.81 75 ASN A C 1
ATOM 577 O O . ASN A 1 75 ? 9.927 -6.152 3.556 1.00 77.81 75 ASN A O 1
ATOM 581 N N . THR A 1 76 ? 11.881 -6.859 2.731 1.00 78.12 76 THR A N 1
ATOM 582 C CA . THR A 1 76 ? 12.675 -5.984 3.599 1.00 78.12 76 THR A CA 1
ATOM 583 C C . THR A 1 76 ? 12.400 -4.512 3.293 1.00 78.12 76 THR A C 1
ATOM 585 O O . THR A 1 76 ? 12.294 -3.697 4.213 1.00 78.12 76 THR A O 1
ATOM 588 N N . ALA A 1 77 ? 12.300 -4.139 2.018 1.00 78.50 77 ALA A N 1
ATOM 589 C CA . ALA A 1 77 ? 12.012 -2.770 1.622 1.00 78.50 77 ALA A CA 1
ATOM 590 C C . ALA A 1 77 ? 10.607 -2.344 2.076 1.00 78.50 77 ALA A C 1
ATOM 592 O O . ALA A 1 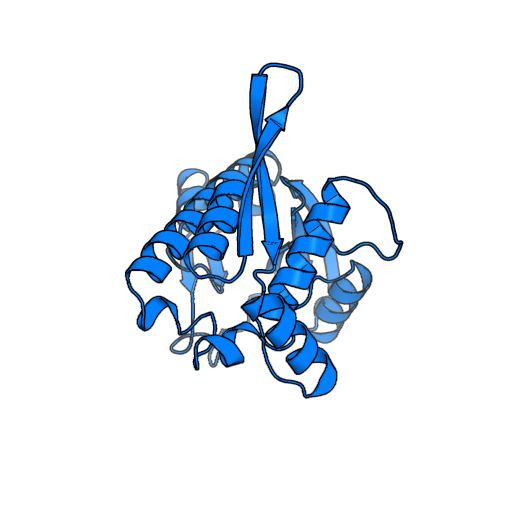77 ? 10.485 -1.307 2.733 1.00 78.50 77 ALA A O 1
ATOM 593 N N . MET A 1 78 ? 9.591 -3.177 1.825 1.00 80.50 78 MET A N 1
ATOM 594 C CA . MET A 1 78 ? 8.208 -2.939 2.253 1.00 80.50 78 MET A CA 1
ATOM 595 C C . MET A 1 78 ? 8.088 -2.857 3.776 1.00 80.50 78 MET A C 1
ATOM 597 O O . MET A 1 78 ? 7.574 -1.875 4.298 1.00 80.50 78 MET A O 1
ATOM 601 N N . TYR A 1 79 ? 8.680 -3.802 4.512 1.00 81.88 79 TYR A N 1
ATOM 602 C CA . TYR A 1 79 ? 8.689 -3.804 5.978 1.00 81.88 79 TYR A CA 1
ATOM 603 C C . TYR A 1 79 ? 9.228 -2.488 6.556 1.00 81.88 79 TYR A C 1
ATOM 605 O O . TYR A 1 79 ? 8.634 -1.896 7.462 1.00 81.88 79 TYR A O 1
ATOM 613 N N . ASN A 1 80 ? 10.366 -2.016 6.038 1.00 83.69 80 ASN A N 1
ATOM 614 C CA . ASN A 1 80 ? 10.992 -0.786 6.519 1.00 83.69 80 ASN A CA 1
ATOM 615 C C . ASN A 1 80 ? 10.191 0.462 6.127 1.00 83.69 80 ASN A C 1
ATOM 617 O O . ASN A 1 80 ? 10.092 1.386 6.934 1.00 83.69 80 ASN A O 1
ATOM 621 N N . HIS A 1 81 ? 9.624 0.485 4.917 1.00 85.31 81 HIS A N 1
ATOM 622 C CA . HIS A 1 81 ? 8.761 1.568 4.450 1.00 85.31 81 HIS A CA 1
ATOM 623 C C . HIS A 1 81 ? 7.513 1.689 5.334 1.00 85.31 81 HIS A C 1
ATOM 625 O O . HIS A 1 81 ? 7.324 2.710 6.000 1.00 85.31 81 HIS A O 1
ATOM 631 N N . THR A 1 82 ? 6.741 0.605 5.445 1.00 87.44 82 THR A N 1
ATOM 632 C CA . THR A 1 82 ? 5.526 0.520 6.266 1.00 87.44 82 THR A CA 1
ATOM 633 C C . THR A 1 82 ? 5.798 0.879 7.721 1.00 87.44 82 THR A C 1
ATOM 635 O O . THR A 1 82 ? 5.049 1.648 8.313 1.00 87.44 82 THR A O 1
ATOM 638 N N . THR A 1 83 ? 6.906 0.405 8.305 1.00 90.62 83 THR A N 1
ATOM 639 C CA . THR A 1 83 ? 7.235 0.715 9.706 1.00 90.62 83 THR A CA 1
ATOM 640 C C . THR A 1 83 ? 7.358 2.217 9.962 1.00 90.62 83 THR A C 1
ATOM 642 O O . THR A 1 83 ? 6.918 2.701 11.003 1.00 90.62 83 THR A O 1
ATOM 645 N N . ILE A 1 84 ? 7.966 2.966 9.044 1.00 92.50 84 ILE A N 1
ATOM 646 C CA . ILE A 1 84 ? 8.167 4.407 9.219 1.00 92.50 84 ILE A CA 1
ATOM 647 C C . ILE A 1 84 ? 6.851 5.161 9.019 1.00 92.50 84 ILE A C 1
ATOM 649 O O . ILE A 1 84 ? 6.511 5.998 9.857 1.00 92.50 84 ILE A O 1
ATOM 653 N N . VAL A 1 85 ? 6.104 4.836 7.959 1.00 93.50 85 VAL A N 1
ATOM 654 C CA . VAL A 1 85 ? 4.818 5.483 7.656 1.00 93.50 85 VAL A CA 1
ATOM 655 C C . VAL A 1 85 ? 3.817 5.239 8.786 1.00 93.50 85 VAL A C 1
ATOM 657 O O . VAL A 1 85 ? 3.286 6.193 9.349 1.00 93.50 85 VAL A O 1
ATOM 660 N N . ILE A 1 86 ? 3.630 3.982 9.206 1.00 96.19 86 ILE A N 1
ATOM 661 C CA . ILE A 1 86 ? 2.663 3.625 10.252 1.00 96.19 86 ILE A CA 1
ATOM 662 C C . ILE A 1 86 ? 3.039 4.226 11.606 1.00 96.19 86 ILE A C 1
ATOM 664 O O . ILE A 1 86 ? 2.155 4.699 12.311 1.00 96.19 86 ILE A O 1
ATOM 668 N N . LYS A 1 87 ? 4.327 4.295 11.971 1.00 96.44 87 LYS A N 1
ATOM 669 C CA . LYS A 1 87 ? 4.735 4.993 13.204 1.00 96.44 87 LYS A CA 1
ATOM 670 C C . LYS A 1 87 ? 4.291 6.457 13.202 1.00 96.44 87 LYS A C 1
ATOM 672 O O . LYS A 1 87 ? 3.749 6.914 14.198 1.00 96.44 87 LYS A O 1
ATOM 677 N N . LYS A 1 88 ? 4.469 7.166 12.082 1.00 97.06 88 LYS A N 1
ATOM 678 C CA . LYS A 1 88 ? 4.022 8.561 11.954 1.00 97.06 88 LYS A CA 1
ATOM 679 C C . LYS A 1 88 ? 2.505 8.695 11.935 1.00 97.06 88 LYS A C 1
ATOM 681 O O . LYS A 1 88 ? 1.984 9.607 12.565 1.00 97.06 88 LYS A O 1
ATOM 686 N N . ILE A 1 89 ? 1.801 7.773 11.285 1.00 97.38 89 ILE A N 1
ATOM 687 C CA . ILE A 1 89 ? 0.336 7.734 11.323 1.00 97.38 89 ILE A CA 1
ATOM 688 C C . ILE A 1 89 ? -0.153 7.534 12.754 1.00 97.38 89 ILE A C 1
ATOM 690 O O . ILE A 1 89 ? -1.022 8.272 13.191 1.00 97.38 89 ILE A O 1
ATOM 694 N N . LEU A 1 90 ? 0.430 6.612 13.521 1.00 97.25 90 LEU A N 1
ATOM 695 C CA . LEU A 1 90 ? 0.026 6.376 14.908 1.00 97.25 90 LEU A CA 1
ATOM 696 C C . LEU A 1 90 ? 0.207 7.612 15.800 1.00 97.25 90 LEU A C 1
ATOM 698 O O . LEU A 1 90 ? -0.510 7.740 16.791 1.00 97.25 90 LEU A O 1
ATOM 702 N N . ASP A 1 91 ? 1.149 8.506 15.495 1.00 96.75 91 ASP A N 1
ATOM 703 C CA . ASP A 1 91 ? 1.338 9.759 16.238 1.00 96.75 91 ASP A CA 1
ATOM 704 C C . ASP A 1 91 ? 0.236 10.792 15.940 1.00 96.75 91 ASP A C 1
ATOM 706 O O . ASP A 1 91 ? -0.138 11.555 16.829 1.00 96.75 91 ASP A O 1
ATOM 710 N N . LEU A 1 92 ? -0.288 10.804 14.710 1.00 97.31 92 LEU A N 1
ATOM 711 C CA . LEU A 1 92 ? -1.193 11.842 14.199 1.00 97.31 92 LEU A CA 1
ATOM 712 C C . LEU A 1 92 ? -2.667 11.415 14.175 1.00 97.31 92 LEU A C 1
ATOM 714 O O . LEU A 1 92 ? -3.554 12.225 14.425 1.00 97.31 92 LEU A O 1
ATOM 718 N N . TYR A 1 93 ? -2.934 10.149 13.871 1.00 97.56 93 TYR A N 1
ATOM 719 C CA . TYR A 1 93 ? -4.264 9.622 13.611 1.00 97.56 93 TYR A CA 1
ATOM 720 C C . TYR A 1 93 ? -4.830 8.908 14.837 1.00 97.56 93 TYR A C 1
ATOM 722 O O . TYR A 1 93 ? -4.258 7.943 15.350 1.00 97.56 93 TYR A O 1
ATOM 730 N N . LYS A 1 94 ? -5.991 9.384 15.291 1.00 95.88 94 LYS A N 1
ATOM 731 C CA . LYS A 1 94 ? -6.668 8.904 16.503 1.00 95.88 94 LYS A CA 1
ATOM 732 C C . LYS A 1 94 ? -7.836 7.963 16.240 1.00 95.88 94 LYS A C 1
ATOM 734 O O . LYS A 1 94 ? -8.360 7.374 17.179 1.00 95.88 94 LYS A O 1
ATOM 739 N N . GLY A 1 95 ? -8.192 7.737 14.976 1.00 95.00 95 GLY A N 1
ATOM 740 C CA . GLY A 1 95 ? -9.352 6.931 14.600 1.00 95.00 95 GLY A CA 1
ATOM 741 C C . GLY A 1 95 ? -9.270 5.440 14.955 1.00 95.00 95 GLY A C 1
ATOM 742 O O . GLY A 1 95 ? -10.247 4.736 14.709 1.00 95.00 95 GLY A O 1
ATOM 743 N N . PHE A 1 96 ? -8.156 4.968 15.534 1.00 95.94 96 PHE A N 1
ATOM 744 C CA . PHE A 1 96 ? -8.003 3.621 16.097 1.00 95.94 96 PHE A CA 1
ATOM 745 C C . PHE A 1 96 ? -8.455 3.495 17.562 1.00 95.94 96 PHE A C 1
ATOM 747 O O . PHE A 1 96 ? -8.727 2.384 18.001 1.00 95.94 96 PHE A O 1
ATOM 754 N N . GLU A 1 97 ? -8.533 4.592 18.328 1.00 93.56 97 GLU A N 1
ATOM 755 C CA . GLU A 1 97 ? -8.755 4.550 19.788 1.00 93.56 97 GLU A CA 1
ATOM 756 C C . GLU A 1 97 ? -10.084 3.898 20.196 1.00 93.56 97 GLU A C 1
ATOM 758 O O . GLU A 1 97 ? -10.162 3.282 21.256 1.00 93.56 97 GLU A O 1
ATOM 763 N N . SER A 1 98 ? -11.111 4.005 19.353 1.00 87.88 98 SER A N 1
ATOM 764 C CA . SER A 1 98 ? -12.451 3.465 19.600 1.00 87.88 98 SER A CA 1
ATOM 765 C C . SER A 1 98 ? -12.735 2.139 18.891 1.00 87.88 98 SER A C 1
ATOM 767 O O . SER A 1 98 ? -13.869 1.665 18.930 1.00 87.88 98 SER A O 1
ATOM 769 N N . LEU A 1 99 ? -11.751 1.548 18.205 1.00 92.88 99 LEU A N 1
ATOM 770 C CA . LEU A 1 99 ? -11.972 0.303 17.475 1.00 92.88 99 LEU A CA 1
ATOM 771 C C . LEU A 1 99 ? -11.891 -0.905 18.409 1.00 92.88 99 LEU A C 1
ATOM 773 O O . LEU A 1 99 ? -10.970 -1.033 19.208 1.00 92.88 99 LEU A O 1
ATOM 777 N N . GLU A 1 100 ? -12.823 -1.837 18.242 1.00 92.50 100 GLU A N 1
ATOM 778 C CA . GLU A 1 100 ? -12.787 -3.143 18.914 1.00 92.50 100 GLU A CA 1
ATOM 779 C C . GLU A 1 100 ? -12.142 -4.214 18.028 1.00 92.50 100 GLU A C 1
ATOM 781 O O . GLU A 1 100 ? -11.456 -5.114 18.509 1.00 92.50 100 GLU A O 1
ATOM 786 N N . GLN A 1 101 ? -12.337 -4.109 16.712 1.00 93.44 101 GLN A N 1
ATOM 787 C CA . GLN A 1 101 ? -11.807 -5.040 15.726 1.00 93.44 101 GLN A CA 1
ATOM 788 C C . GLN A 1 101 ? -11.267 -4.279 14.514 1.00 93.44 101 GLN A C 1
ATOM 790 O O . GLN A 1 101 ? -11.885 -3.326 14.042 1.00 93.44 101 GLN A O 1
ATOM 795 N N . LEU A 1 102 ? -10.125 -4.726 13.993 1.00 94.69 102 LEU A N 1
ATOM 796 C CA . LEU A 1 102 ? -9.496 -4.184 12.793 1.00 94.69 102 LEU A CA 1
ATOM 797 C C . LEU A 1 102 ? -9.115 -5.323 11.847 1.00 94.69 102 LEU A C 1
ATOM 799 O O . LEU A 1 102 ? -8.462 -6.283 12.255 1.00 94.69 102 LEU A O 1
ATOM 803 N N . VAL A 1 103 ? -9.501 -5.199 10.581 1.00 93.00 103 VAL A N 1
ATOM 804 C CA . VAL A 1 103 ? -9.094 -6.119 9.514 1.00 93.00 103 VAL A CA 1
ATOM 805 C C . VAL A 1 103 ? -8.160 -5.371 8.568 1.00 93.00 103 VAL A C 1
ATOM 807 O O . VAL A 1 103 ? -8.544 -4.330 8.042 1.00 93.00 103 VAL A O 1
ATOM 810 N N . ASP A 1 104 ? -6.949 -5.885 8.370 1.00 92.12 104 ASP A N 1
ATOM 811 C CA . ASP A 1 104 ? -5.967 -5.347 7.422 1.00 92.12 104 ASP A CA 1
ATOM 812 C C . ASP A 1 104 ? -5.992 -6.188 6.145 1.00 92.12 104 ASP A C 1
ATOM 814 O O . ASP A 1 104 ? -5.572 -7.348 6.143 1.00 92.12 104 ASP A O 1
ATOM 818 N N . VAL A 1 105 ? -6.566 -5.621 5.084 1.00 88.69 105 VAL A N 1
ATOM 819 C CA . VAL A 1 105 ? -6.752 -6.275 3.784 1.00 88.69 105 VAL A CA 1
ATOM 820 C C . VAL A 1 105 ? -5.561 -5.943 2.887 1.00 88.69 105 VAL A C 1
ATOM 822 O O . VAL A 1 105 ? -5.300 -4.779 2.610 1.00 88.69 105 VAL A O 1
ATOM 825 N N . GLY A 1 106 ? -4.859 -6.967 2.406 1.00 82.56 106 GLY A N 1
ATOM 826 C CA . GLY A 1 106 ? -3.544 -6.831 1.777 1.00 82.56 106 GLY A CA 1
ATOM 827 C C . GLY A 1 106 ? -2.415 -6.594 2.788 1.00 82.56 106 GLY A C 1
ATOM 828 O O . GLY A 1 106 ? -1.411 -5.969 2.453 1.00 82.56 106 GLY A O 1
ATOM 829 N N . GLY A 1 107 ? -2.577 -7.041 4.038 1.00 81.69 107 GLY A N 1
ATOM 830 C CA . GLY A 1 107 ? -1.657 -6.703 5.131 1.00 81.69 107 GLY A CA 1
ATOM 831 C C . GLY A 1 107 ? -0.284 -7.399 5.082 1.00 81.69 107 GLY A C 1
ATOM 832 O O . GLY A 1 107 ? 0.582 -7.139 5.930 1.00 81.69 107 GLY A O 1
ATOM 833 N N . GLY A 1 108 ? -0.041 -8.285 4.105 1.00 82.19 108 GLY A N 1
ATOM 834 C CA . GLY A 1 108 ? 1.243 -8.954 3.901 1.00 82.19 108 GLY A CA 1
ATOM 835 C C . GLY A 1 108 ? 1.750 -9.663 5.162 1.00 82.19 108 GLY A C 1
ATOM 836 O O . GLY A 1 108 ? 1.060 -10.493 5.751 1.00 82.19 108 GLY A O 1
ATOM 837 N N . LEU A 1 109 ? 2.960 -9.311 5.619 1.00 82.00 109 LEU A N 1
ATOM 838 C CA . LEU A 1 109 ? 3.584 -9.880 6.829 1.00 82.00 109 LEU A CA 1
ATOM 839 C C . LEU A 1 109 ? 2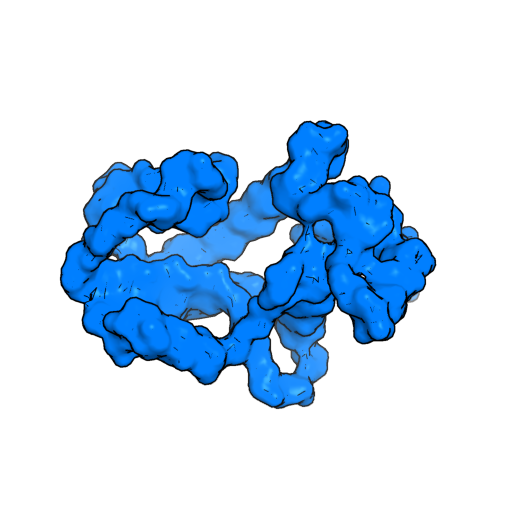.993 -9.354 8.160 1.00 82.00 109 LEU A C 1
ATOM 841 O O . LEU A 1 109 ? 3.555 -9.626 9.222 1.00 82.00 109 LEU A O 1
ATOM 845 N N . GLY A 1 110 ? 1.914 -8.564 8.132 1.00 84.06 110 GLY A N 1
ATOM 846 C CA . GLY A 1 110 ? 1.212 -8.091 9.333 1.00 84.06 110 GLY A CA 1
ATOM 847 C C . GLY A 1 110 ? 1.954 -7.007 10.124 1.00 84.06 110 GLY A C 1
ATOM 848 O O . GLY A 1 110 ? 1.693 -6.798 11.309 1.00 84.06 110 GLY A O 1
ATOM 849 N N . VAL A 1 111 ? 2.902 -6.307 9.491 1.00 88.94 111 VAL A N 1
ATOM 850 C CA . VAL A 1 111 ? 3.716 -5.253 10.130 1.00 88.94 111 VAL A CA 1
ATOM 851 C C . VAL A 1 111 ? 2.841 -4.115 10.648 1.00 88.94 111 VAL A C 1
ATOM 853 O O . VAL A 1 111 ? 3.065 -3.635 11.761 1.00 88.94 111 VAL A O 1
ATOM 856 N N . THR A 1 112 ? 1.853 -3.711 9.848 1.00 93.19 112 THR A N 1
ATOM 857 C CA . THR A 1 112 ? 0.888 -2.655 10.166 1.00 93.19 112 THR A CA 1
ATOM 858 C C . THR A 1 112 ? 0.092 -3.018 11.411 1.00 93.19 112 THR A C 1
ATOM 860 O O . THR A 1 112 ? 0.187 -2.316 12.419 1.00 93.19 112 THR A O 1
ATOM 863 N N . LEU A 1 113 ? -0.603 -4.160 11.388 1.00 92.81 113 LEU A N 1
ATOM 864 C CA . LEU A 1 113 ? -1.380 -4.635 12.531 1.00 92.81 113 LEU A CA 1
ATOM 865 C C . LEU A 1 113 ? -0.532 -4.790 13.785 1.00 92.81 113 LEU A C 1
ATOM 867 O O . LEU A 1 113 ? -0.953 -4.332 14.838 1.00 92.81 113 LEU A O 1
ATOM 871 N N . ARG A 1 114 ? 0.681 -5.350 13.683 1.00 92.75 114 ARG A N 1
ATOM 872 C CA . ARG A 1 114 ? 1.585 -5.482 14.834 1.00 92.75 114 ARG A CA 1
ATOM 873 C C . ARG A 1 114 ? 1.887 -4.131 15.483 1.00 92.75 114 ARG A C 1
ATOM 875 O O . ARG A 1 114 ? 1.931 -4.040 16.706 1.00 92.75 114 ARG A O 1
ATOM 882 N N . LEU A 1 115 ? 2.134 -3.086 14.690 1.00 96.19 115 LEU A N 1
ATOM 883 C CA . LEU A 1 115 ? 2.400 -1.744 15.218 1.00 96.19 115 LEU A CA 1
ATOM 884 C C . LEU A 1 115 ? 1.143 -1.121 15.838 1.00 96.19 115 LEU A C 1
ATOM 886 O O . LEU A 1 115 ? 1.240 -0.516 16.904 1.00 96.19 115 LEU A O 1
ATOM 890 N N . ILE A 1 116 ? -0.020 -1.304 15.207 1.00 97.19 116 ILE A N 1
ATOM 891 C CA . ILE A 1 116 ? -1.303 -0.799 15.710 1.00 97.19 116 ILE A CA 1
ATOM 892 C C . ILE A 1 116 ? -1.662 -1.477 17.037 1.00 97.19 116 ILE A C 1
ATOM 894 O O . ILE A 1 116 ? -1.893 -0.780 18.020 1.00 97.19 116 ILE A O 1
ATOM 898 N N . THR A 1 117 ? -1.642 -2.810 17.114 1.00 96.38 117 THR A N 1
ATOM 899 C CA . THR A 1 117 ? -2.004 -3.555 18.333 1.00 96.38 117 THR A CA 1
ATOM 900 C C . THR A 1 117 ? -0.991 -3.383 19.459 1.00 96.38 117 THR A C 1
ATOM 902 O O . THR A 1 117 ? -1.368 -3.428 20.624 1.00 96.38 117 THR A O 1
ATOM 905 N N . SER A 1 118 ? 0.279 -3.096 19.147 1.00 96.75 118 SER A N 1
ATOM 906 C CA . SER A 1 118 ? 1.264 -2.714 20.172 1.00 96.75 118 SER A CA 1
ATOM 907 C C . SER A 1 118 ? 0.898 -1.398 20.869 1.00 96.75 118 SER A C 1
ATOM 909 O O . SER A 1 118 ? 1.219 -1.223 22.041 1.00 96.75 118 SER A O 1
ATOM 911 N N . LYS A 1 119 ? 0.245 -0.464 20.161 1.00 97.31 119 LYS A N 1
ATOM 912 C CA . LYS A 1 119 ? -0.233 0.809 20.727 1.00 97.31 119 LYS A CA 1
ATOM 913 C C . LYS A 1 119 ? -1.647 0.698 21.304 1.00 97.31 119 LYS A C 1
ATOM 915 O O . LYS A 1 119 ? -1.949 1.348 22.300 1.00 97.31 119 LYS A O 1
ATOM 920 N N . TYR A 1 120 ? -2.488 -0.132 20.693 1.00 96.94 120 TYR A N 1
ATOM 921 C CA . TYR A 1 120 ? -3.894 -0.331 21.031 1.00 96.94 120 TYR A CA 1
ATOM 922 C C . TYR A 1 120 ? -4.162 -1.820 21.304 1.00 96.94 120 TYR A C 1
ATOM 924 O O . TYR A 1 120 ? -4.723 -2.516 20.454 1.00 96.94 120 TYR A O 1
ATOM 932 N N . PRO A 1 121 ? -3.761 -2.334 22.481 1.00 95.44 121 PRO A N 1
ATOM 933 C CA . PRO A 1 121 ? -3.789 -3.771 22.773 1.00 95.44 121 PRO A CA 1
ATOM 934 C C . PRO A 1 121 ? -5.201 -4.365 22.856 1.00 95.44 121 PRO A C 1
ATOM 936 O O . PRO A 1 121 ? -5.354 -5.580 22.782 1.00 95.44 121 PRO A O 1
ATOM 939 N N . ASN A 1 122 ? -6.229 -3.522 22.981 1.00 95.38 122 ASN A N 1
ATOM 940 C CA . ASN A 1 122 ? -7.626 -3.951 23.044 1.00 95.38 122 ASN A CA 1
ATOM 941 C C . ASN A 1 122 ? -8.221 -4.279 21.662 1.00 95.38 122 ASN A C 1
ATOM 943 O O . ASN A 1 122 ? -9.295 -4.871 21.595 1.00 95.38 122 ASN A O 1
ATOM 947 N N . ILE A 1 123 ? -7.546 -3.908 20.565 1.00 96.50 123 ILE A N 1
ATOM 948 C CA . ILE A 1 123 ? -8.038 -4.157 19.206 1.00 96.50 123 ILE A CA 1
ATOM 949 C C . ILE A 1 123 ? -7.807 -5.621 18.833 1.00 96.50 123 ILE A C 1
ATOM 951 O O . ILE A 1 123 ? -6.669 -6.089 18.741 1.00 96.50 123 ILE A O 1
ATOM 955 N N . LYS A 1 124 ? -8.884 -6.329 18.493 1.00 94.50 124 LYS A N 1
ATOM 956 C CA . LYS A 1 124 ? -8.805 -7.631 17.831 1.00 94.50 124 LYS A CA 1
ATOM 957 C C . LYS A 1 124 ? -8.400 -7.441 16.367 1.00 94.50 124 LYS A C 1
ATOM 959 O O . LYS A 1 124 ? -9.184 -6.958 15.555 1.00 94.50 124 LYS A O 1
ATOM 964 N N . ALA A 1 125 ? -7.180 -7.832 16.019 1.00 92.19 125 ALA A N 1
ATOM 965 C CA . ALA A 1 125 ? -6.635 -7.654 14.675 1.00 92.19 125 ALA A CA 1
ATOM 966 C C . ALA A 1 125 ? -6.741 -8.922 13.811 1.00 92.19 125 ALA A C 1
ATOM 968 O O . ALA A 1 125 ? -6.464 -10.025 14.283 1.00 92.19 125 ALA A O 1
ATOM 969 N N . ILE A 1 126 ? -7.094 -8.761 12.534 1.00 90.44 126 ILE A N 1
ATOM 970 C CA . ILE A 1 126 ? -7.173 -9.837 11.536 1.00 90.44 126 ILE A CA 1
ATOM 971 C C . ILE A 1 126 ? -6.376 -9.415 10.299 1.00 90.44 126 ILE A C 1
ATOM 973 O O . ILE A 1 126 ? -6.738 -8.450 9.634 1.00 90.44 126 ILE A O 1
ATOM 977 N N . ASN A 1 127 ? -5.297 -10.133 9.986 1.00 85.06 127 ASN A N 1
ATOM 978 C CA . ASN A 1 127 ? -4.501 -9.917 8.773 1.00 85.06 127 ASN A CA 1
ATOM 979 C C . ASN A 1 127 ? -5.074 -10.751 7.616 1.00 85.06 127 ASN A C 1
ATOM 981 O O . ASN A 1 127 ? -5.313 -11.943 7.808 1.00 85.06 127 ASN A O 1
ATOM 985 N N . PHE A 1 128 ? -5.280 -10.163 6.439 1.00 81.62 128 PHE A N 1
ATOM 986 C CA . PHE A 1 128 ? -6.013 -10.790 5.333 1.00 81.62 128 PHE A CA 1
ATOM 987 C C . PHE A 1 128 ? -5.340 -10.497 3.977 1.00 81.62 128 PHE A C 1
ATOM 989 O O . PHE A 1 128 ? -5.108 -9.337 3.678 1.00 81.62 128 PHE A O 1
ATOM 996 N N . ASP A 1 129 ? -5.022 -11.501 3.144 1.00 74.00 129 ASP A N 1
ATOM 997 C CA . ASP A 1 129 ? -4.301 -11.347 1.852 1.00 74.00 129 ASP A CA 1
ATOM 998 C C . ASP A 1 129 ? -4.568 -12.526 0.866 1.00 74.00 129 ASP A C 1
ATOM 1000 O O . ASP A 1 129 ? -4.740 -13.622 1.368 1.00 74.00 129 ASP A O 1
ATOM 1004 N N . LEU A 1 130 ? -4.612 -12.314 -0.472 1.00 55.59 130 LEU A N 1
ATOM 1005 C CA . LEU A 1 130 ? -4.802 -13.223 -1.662 1.00 55.59 130 LEU A CA 1
ATOM 1006 C C . LEU A 1 130 ? -5.439 -14.665 -1.526 1.00 55.59 130 LEU A C 1
ATOM 1008 O O . LEU A 1 130 ? -5.411 -15.294 -0.481 1.00 55.59 130 LEU A O 1
ATOM 1012 N N . PRO A 1 131 ? -6.065 -15.261 -2.581 1.00 51.06 131 PRO A N 1
ATOM 1013 C CA . PRO A 1 131 ? -7.285 -16.111 -2.550 1.00 51.06 131 PRO A CA 1
ATOM 1014 C C . PRO A 1 131 ? -7.289 -17.437 -1.745 1.00 51.06 131 PRO A C 1
ATOM 1016 O O . PRO A 1 131 ? -7.588 -18.511 -2.255 1.00 51.06 131 PRO A O 1
ATOM 1019 N N . HIS A 1 132 ? -7.176 -17.330 -0.430 1.00 47.25 132 HIS A N 1
ATOM 1020 C CA . HIS A 1 132 ? -8.225 -17.799 0.481 1.00 47.25 132 HIS A CA 1
ATOM 1021 C C . HIS A 1 132 ? -9.136 -16.633 0.936 1.00 47.25 132 HIS A C 1
ATOM 1023 O O . HIS A 1 132 ? -9.938 -16.787 1.849 1.00 47.25 132 HIS A O 1
ATOM 1029 N N . VAL A 1 133 ? -9.007 -15.452 0.316 1.00 43.88 133 VAL A N 1
ATOM 1030 C CA . VAL A 1 133 ? -9.325 -14.178 0.968 1.00 43.88 133 VAL A CA 1
ATOM 1031 C C . VAL A 1 133 ? -10.522 -13.427 0.354 1.00 43.88 133 VAL A C 1
ATOM 1033 O O . VAL A 1 133 ? -11.602 -13.474 0.922 1.00 43.88 133 VAL A O 1
ATOM 1036 N N . ILE A 1 134 ? -10.493 -12.790 -0.814 1.00 42.59 134 ILE A N 1
ATOM 1037 C CA . ILE A 1 134 ? -11.506 -11.726 -1.060 1.00 42.59 134 ILE A CA 1
ATOM 1038 C C . ILE A 1 134 ? -12.918 -12.210 -1.486 1.00 42.59 134 ILE A C 1
ATOM 1040 O O . ILE A 1 134 ? -13.895 -11.487 -1.305 1.00 42.59 134 ILE A O 1
ATOM 1044 N N . LYS A 1 135 ? -13.096 -13.445 -1.984 1.00 35.28 135 LYS A N 1
ATOM 1045 C CA . LYS A 1 135 ? -14.400 -13.907 -2.526 1.00 35.28 135 LYS A CA 1
ATOM 1046 C C . LYS A 1 135 ? -15.517 -14.049 -1.468 1.00 35.28 135 LYS A C 1
ATOM 1048 O O . LYS A 1 135 ? -16.678 -14.212 -1.834 1.00 35.28 135 LYS A O 1
ATOM 1053 N N . HIS A 1 136 ? -15.169 -13.977 -0.180 1.00 43.78 136 HIS A N 1
ATOM 1054 C CA . HIS A 1 136 ? -16.079 -14.152 0.959 1.00 43.78 136 HIS A CA 1
ATOM 1055 C C . HIS A 1 136 ? -15.976 -13.034 2.006 1.00 43.78 136 HIS A C 1
ATOM 1057 O O . HIS A 1 136 ? -16.411 -13.238 3.138 1.00 43.78 136 HIS A O 1
ATOM 1063 N N . ALA A 1 137 ? -15.378 -11.882 1.672 1.00 42.56 137 ALA A N 1
ATOM 1064 C CA . ALA A 1 137 ? -15.257 -10.785 2.630 1.00 42.56 137 ALA A CA 1
ATOM 1065 C C . ALA A 1 137 ? -16.661 -10.392 3.152 1.00 42.56 137 ALA A C 1
ATOM 1067 O O . ALA A 1 137 ? -17.526 -10.039 2.345 1.00 42.56 137 ALA A O 1
ATOM 1068 N N . PRO A 1 138 ? -16.928 -10.522 4.466 1.00 49.84 138 PRO A N 1
ATOM 1069 C CA . PRO A 1 138 ? -18.261 -10.306 5.012 1.00 49.84 138 PRO A CA 1
ATOM 1070 C C . PRO A 1 138 ? -18.664 -8.832 4.919 1.00 49.84 138 PRO A C 1
ATOM 1072 O O . PRO A 1 138 ? -17.817 -7.938 4.947 1.00 49.84 138 PRO A O 1
ATOM 1075 N N . ALA A 1 139 ? -19.974 -8.581 4.853 1.00 58.81 139 ALA A N 1
ATOM 1076 C CA . ALA A 1 139 ? -20.514 -7.237 5.018 1.00 58.81 139 ALA A CA 1
ATOM 1077 C C . ALA A 1 139 ? -20.056 -6.670 6.373 1.00 58.81 139 ALA A C 1
ATOM 1079 O O . ALA A 1 139 ? -20.188 -7.337 7.401 1.00 58.81 139 ALA A O 1
ATOM 1080 N N . TYR A 1 140 ? -19.496 -5.459 6.378 1.00 66.50 140 TYR A N 1
ATOM 1081 C CA . TYR A 1 140 ? -19.110 -4.789 7.617 1.00 66.50 140 TYR A CA 1
ATOM 1082 C C . TYR A 1 140 ? -20.320 -4.042 8.218 1.00 66.50 140 TYR A C 1
ATOM 1084 O O . TYR A 1 140 ? -21.199 -3.605 7.462 1.00 66.50 140 TYR A O 1
ATOM 1092 N N . PRO A 1 141 ? -20.387 -3.910 9.558 1.00 70.06 141 PRO A N 1
ATOM 1093 C CA . PRO A 1 141 ? -21.499 -3.264 10.258 1.00 70.06 141 PRO A CA 1
ATOM 1094 C C . PRO A 1 141 ? -21.780 -1.841 9.762 1.00 70.06 141 PRO A C 1
ATOM 1096 O O . PRO A 1 141 ? -20.868 -1.155 9.302 1.00 70.06 141 PRO A O 1
ATOM 1099 N N . ASP A 1 142 ? -23.014 -1.356 9.912 1.00 71.88 142 ASP A N 1
ATOM 1100 C CA . ASP A 1 142 ? -23.394 -0.006 9.458 1.00 71.88 142 ASP A CA 1
ATOM 1101 C C . ASP A 1 142 ? -22.685 1.126 10.222 1.00 71.88 142 ASP A C 1
ATOM 1103 O O . ASP A 1 142 ? -22.561 2.230 9.706 1.00 71.88 142 ASP A O 1
ATOM 1107 N N . ASN A 1 143 ? -22.143 0.848 11.412 1.00 77.06 143 ASN A N 1
ATOM 1108 C CA . ASN A 1 143 ? -21.274 1.764 12.159 1.00 77.06 143 ASN A CA 1
ATOM 1109 C C . ASN A 1 143 ? -19.770 1.583 11.853 1.00 77.06 143 ASN A C 1
ATOM 1111 O O . ASN A 1 143 ? -18.932 2.193 12.517 1.00 77.06 143 ASN A O 1
ATOM 1115 N N . GLY A 1 144 ? -19.412 0.725 10.894 1.00 83.69 144 GLY A N 1
ATOM 1116 C CA . GLY A 1 144 ? -18.031 0.497 10.484 1.00 83.69 144 GLY A CA 1
ATOM 1117 C C . GLY A 1 144 ? -17.517 1.550 9.498 1.00 83.69 144 GLY A C 1
ATOM 1118 O O . GLY A 1 144 ? -18.282 2.208 8.793 1.00 83.69 144 GLY A O 1
ATOM 1119 N N . LYS A 1 145 ? -16.191 1.678 9.424 1.00 90.44 145 LYS A N 1
ATOM 1120 C CA . LYS A 1 145 ? -15.482 2.536 8.465 1.00 90.44 145 LYS A CA 1
ATOM 1121 C C . LYS A 1 145 ? -14.366 1.764 7.777 1.00 90.44 145 LYS A C 1
ATOM 1123 O O . LYS A 1 145 ? -13.804 0.839 8.364 1.00 90.44 145 LYS A O 1
ATOM 1128 N N . VAL A 1 146 ? -14.013 2.178 6.565 1.00 93.00 146 VAL A N 1
ATOM 1129 C CA . VAL A 1 146 ? -12.803 1.706 5.882 1.00 93.00 146 VAL A CA 1
ATOM 1130 C C . VAL A 1 146 ? -11.729 2.777 6.002 1.00 93.00 146 VAL A C 1
ATOM 1132 O O . VAL A 1 146 ? -11.978 3.941 5.709 1.00 93.00 146 VAL A O 1
ATOM 1135 N N . ILE A 1 147 ? -10.541 2.383 6.458 1.00 95.62 147 ILE A N 1
ATOM 1136 C CA . ILE A 1 147 ? -9.384 3.271 6.573 1.00 95.62 147 ILE A CA 1
ATOM 1137 C C . ILE A 1 147 ? -8.473 2.983 5.384 1.00 95.62 147 ILE A C 1
ATOM 1139 O O . ILE A 1 147 ? -7.965 1.872 5.256 1.00 95.62 147 ILE A O 1
ATOM 1143 N N . VAL A 1 148 ? -8.271 3.975 4.523 1.00 95.56 148 VAL A N 1
ATOM 1144 C CA . VAL A 1 148 ? -7.379 3.891 3.362 1.00 95.56 148 VAL A CA 1
ATOM 1145 C C . VAL A 1 148 ? -6.163 4.771 3.623 1.00 95.56 148 VAL A C 1
ATOM 1147 O O . VAL A 1 148 ? -6.309 5.928 4.013 1.00 95.56 148 VAL A O 1
ATOM 1150 N N . VAL A 1 149 ? -4.966 4.223 3.423 1.00 95.62 149 VAL A N 1
ATOM 1151 C CA . VAL A 1 149 ? -3.700 4.955 3.541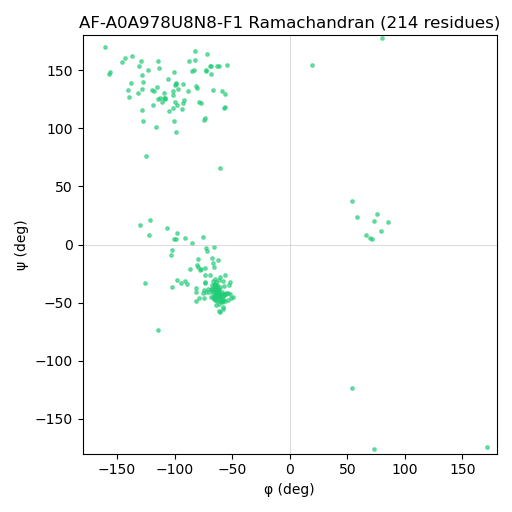 1.00 95.62 149 VAL A CA 1
ATOM 1152 C C . VAL A 1 149 ? -3.041 4.983 2.174 1.00 95.62 149 VAL A C 1
ATOM 1154 O O . VAL A 1 149 ? -2.454 3.984 1.773 1.00 95.62 149 VAL A O 1
ATOM 1157 N N . GLU A 1 150 ? -3.151 6.102 1.463 1.00 92.88 150 GLU A N 1
ATOM 1158 C CA . GLU A 1 150 ? -2.681 6.199 0.076 1.00 92.88 150 GLU A CA 1
ATOM 1159 C C . GLU A 1 150 ? -2.119 7.572 -0.282 1.00 92.88 150 GLU A C 1
ATOM 1161 O O . GLU A 1 150 ? -2.442 8.580 0.354 1.00 92.88 150 GLU A O 1
ATOM 1166 N N . ALA A 1 151 ? -1.271 7.615 -1.308 1.00 89.69 151 ALA A N 1
ATOM 1167 C CA . ALA A 1 151 ? -0.867 8.881 -1.904 1.00 89.69 151 ALA A CA 1
ATOM 1168 C C . ALA A 1 151 ? -2.029 9.476 -2.722 1.00 89.69 151 ALA A C 1
ATOM 1170 O O . ALA A 1 151 ? -2.869 8.764 -3.271 1.00 89.69 151 ALA A O 1
ATOM 1171 N N . LEU A 1 152 ? -2.098 10.808 -2.791 1.00 87.12 152 LEU A N 1
ATOM 1172 C CA . LEU A 1 152 ? -3.065 11.500 -3.643 1.00 87.12 152 LEU A CA 1
ATOM 1173 C C . LEU A 1 152 ? -2.341 12.125 -4.826 1.00 87.12 152 LEU A C 1
ATOM 1175 O O . LEU A 1 152 ? -1.425 12.930 -4.647 1.00 87.12 152 LEU A O 1
ATOM 1179 N N . LEU A 1 153 ? -2.791 11.787 -6.032 1.00 82.81 153 LEU A N 1
ATOM 1180 C CA . LEU A 1 153 ? -2.307 12.416 -7.248 1.00 82.81 153 LEU A CA 1
ATOM 1181 C C . LEU A 1 153 ? -2.986 13.790 -7.415 1.00 82.81 153 LEU A C 1
ATOM 1183 O O . LEU A 1 153 ? -4.216 13.876 -7.455 1.00 82.81 153 LEU A O 1
ATOM 1187 N N . PRO A 1 154 ? -2.221 14.882 -7.510 1.00 69.38 154 PRO A N 1
ATOM 1188 C CA . PRO A 1 154 ? -2.787 16.207 -7.702 1.00 69.38 154 PRO A CA 1
ATOM 1189 C C . PRO A 1 154 ? -3.324 16.376 -9.124 1.00 69.38 154 PRO A C 1
ATOM 1191 O O . PRO A 1 154 ? -2.814 15.800 -10.082 1.00 69.38 154 PRO A O 1
ATOM 1194 N N . VAL A 1 155 ? -4.356 17.211 -9.256 1.00 71.75 155 VAL A N 1
ATOM 1195 C CA . VAL A 1 155 ? -5.006 17.510 -10.544 1.00 71.75 155 VAL A CA 1
ATOM 1196 C C . VAL A 1 155 ? -4.125 18.415 -11.423 1.00 71.75 155 VAL A C 1
ATOM 1198 O O . VAL A 1 155 ? -4.232 18.383 -12.647 1.00 71.75 155 VAL A O 1
ATOM 1201 N N . GLY A 1 156 ? -3.244 19.216 -10.812 1.00 68.88 156 GLY A N 1
ATOM 1202 C CA . GLY A 1 156 ? -2.321 20.121 -11.498 1.00 68.88 156 GLY A CA 1
ATOM 1203 C C . GLY A 1 156 ? -0.896 19.573 -11.602 1.00 68.88 156 GLY A C 1
ATOM 1204 O O . GLY A 1 156 ? -0.411 18.875 -10.711 1.00 68.88 156 GLY A O 1
ATOM 1205 N N . ALA A 1 157 ? -0.200 19.933 -12.683 1.00 66.88 157 ALA A N 1
ATOM 1206 C CA . ALA A 1 157 ? 1.232 19.691 -12.810 1.00 66.88 157 ALA A CA 1
ATOM 1207 C C . ALA A 1 157 ? 1.999 20.685 -11.926 1.00 66.88 157 ALA A C 1
ATOM 1209 O O . ALA A 1 157 ? 2.106 21.865 -12.257 1.00 66.88 157 ALA A O 1
ATOM 1210 N N . GLU A 1 158 ? 2.558 20.211 -10.817 1.00 69.19 158 GLU A N 1
ATOM 1211 C CA . GLU A 1 158 ? 3.454 21.009 -9.975 1.00 69.19 158 GLU A CA 1
ATOM 1212 C C . GLU A 1 158 ? 4.752 20.244 -9.680 1.00 69.19 158 GLU A C 1
ATOM 1214 O O . GLU A 1 158 ? 4.848 19.021 -9.796 1.00 69.19 158 GLU A O 1
ATOM 1219 N N . THR A 1 159 ? 5.796 20.994 -9.331 1.00 75.38 159 THR A N 1
ATOM 1220 C CA . THR A 1 159 ? 7.184 20.508 -9.325 1.00 75.38 159 THR A CA 1
ATOM 1221 C C . THR A 1 159 ? 7.754 20.276 -7.927 1.00 75.38 159 THR A C 1
ATOM 1223 O O . THR A 1 159 ? 8.975 20.144 -7.784 1.00 75.38 159 THR A O 1
ATOM 1226 N N . SER A 1 160 ? 6.907 20.250 -6.894 1.00 78.19 160 SER A N 1
ATOM 1227 C CA . SER A 1 160 ? 7.345 20.011 -5.515 1.00 78.19 160 SER A CA 1
ATOM 1228 C C . SER A 1 160 ? 7.966 18.613 -5.363 1.00 78.19 160 SER A C 1
ATOM 1230 O O . SER A 1 160 ? 7.652 17.683 -6.110 1.00 78.19 160 SER A O 1
ATOM 1232 N N . SER A 1 161 ? 8.861 18.433 -4.388 1.00 74.38 161 SER A N 1
ATOM 1233 C CA . SER A 1 161 ? 9.530 17.139 -4.163 1.00 74.38 161 SER A CA 1
ATOM 1234 C C . SER A 1 161 ? 8.545 16.011 -3.835 1.00 74.38 161 SER A C 1
ATOM 1236 O O . SER A 1 161 ? 8.730 14.880 -4.286 1.00 74.38 161 SER A O 1
ATOM 1238 N N . SER A 1 162 ? 7.479 16.319 -3.090 1.00 71.81 162 SER A N 1
ATOM 1239 C CA . SER A 1 162 ? 6.396 15.376 -2.775 1.00 71.81 162 SER A CA 1
ATOM 1240 C C . SER A 1 162 ? 5.690 14.890 -4.045 1.00 71.81 162 SER A C 1
ATOM 1242 O O . SER A 1 162 ? 5.461 13.694 -4.228 1.00 71.81 162 SER A O 1
ATOM 1244 N N . MET A 1 163 ? 5.445 15.800 -4.985 1.00 74.19 163 MET A N 1
ATOM 1245 C CA . MET A 1 163 ? 4.739 15.486 -6.225 1.00 74.19 163 MET A CA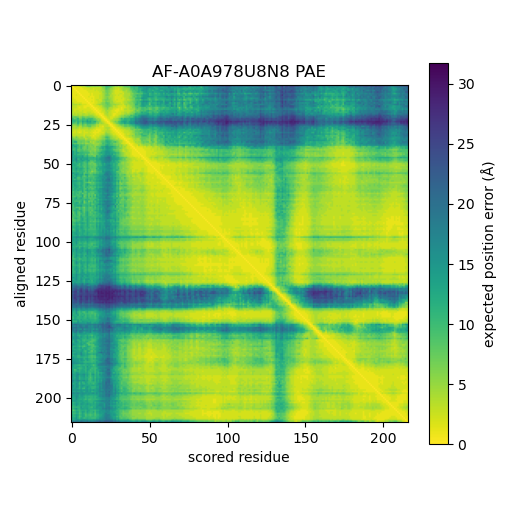 1
ATOM 1246 C C . MET A 1 163 ? 5.609 14.730 -7.207 1.00 74.19 163 MET A C 1
ATOM 1248 O O . MET A 1 163 ? 5.167 13.723 -7.745 1.00 74.19 163 MET A O 1
ATOM 1252 N N . LYS A 1 164 ? 6.879 15.125 -7.356 1.00 74.25 164 LYS A N 1
ATOM 1253 C CA . LYS A 1 164 ? 7.861 14.327 -8.104 1.00 74.25 164 LYS A CA 1
ATOM 1254 C C . LYS A 1 164 ? 7.922 12.895 -7.573 1.00 74.25 164 LYS A C 1
ATOM 1256 O O . LYS A 1 164 ? 7.960 11.964 -8.367 1.00 74.25 164 LYS A O 1
ATOM 1261 N N . THR A 1 165 ? 7.883 12.721 -6.250 1.00 74.62 165 THR A N 1
ATOM 1262 C CA . THR A 1 165 ? 7.869 11.390 -5.623 1.00 74.62 165 THR A CA 1
ATOM 1263 C C . THR A 1 165 ? 6.582 10.630 -5.955 1.00 74.62 165 THR A C 1
ATOM 1265 O O . THR A 1 165 ? 6.652 9.480 -6.370 1.00 74.62 165 THR A O 1
ATOM 1268 N N . THR A 1 166 ? 5.418 11.269 -5.838 1.00 77.25 166 THR A N 1
ATOM 1269 C CA . THR A 1 166 ? 4.117 10.648 -6.146 1.00 77.25 166 THR A CA 1
ATOM 1270 C C . THR A 1 166 ? 4.019 10.244 -7.619 1.00 77.25 166 THR A C 1
ATOM 1272 O O . THR A 1 166 ? 3.672 9.109 -7.925 1.00 77.25 166 THR A O 1
ATOM 1275 N N . SER A 1 167 ? 4.430 11.111 -8.549 1.00 76.44 167 SER A N 1
ATOM 1276 C CA . SER A 1 167 ? 4.474 10.777 -9.978 1.00 76.44 167 SER A CA 1
ATOM 1277 C C . SER A 1 167 ? 5.487 9.673 -10.294 1.00 76.44 167 SER A C 1
ATOM 1279 O O . SER A 1 167 ? 5.252 8.861 -11.184 1.00 76.44 167 SER A O 1
ATOM 1281 N N . GLN A 1 168 ? 6.612 9.603 -9.573 1.00 76.25 168 GLN A N 1
ATOM 1282 C CA . GLN A 1 168 ? 7.548 8.483 -9.706 1.00 76.25 168 GLN A CA 1
ATOM 1283 C C . GLN A 1 168 ? 6.925 7.160 -9.246 1.00 76.25 168 GLN A C 1
ATOM 1285 O O . GLN A 1 168 ? 7.186 6.136 -9.874 1.00 76.25 168 GLN A O 1
ATOM 1290 N N . ILE A 1 169 ? 6.110 7.174 -8.187 1.00 77.56 169 ILE A N 1
ATOM 1291 C CA . ILE A 1 169 ? 5.368 5.993 -7.729 1.00 77.56 169 ILE A CA 1
ATOM 1292 C C . ILE A 1 169 ? 4.313 5.590 -8.769 1.00 77.56 169 ILE A C 1
ATOM 1294 O O . ILE A 1 169 ? 4.235 4.414 -9.106 1.00 77.56 169 ILE A O 1
ATOM 1298 N N . ASP A 1 170 ? 3.591 6.540 -9.365 1.00 81.50 170 ASP A N 1
ATOM 1299 C CA . ASP A 1 170 ? 2.602 6.248 -10.413 1.00 81.50 170 ASP A CA 1
ATOM 1300 C C . ASP A 1 170 ? 3.242 5.594 -11.654 1.00 81.50 170 ASP A C 1
ATOM 1302 O O . ASP A 1 170 ? 2.795 4.552 -12.139 1.00 81.50 170 ASP A O 1
ATOM 1306 N N . VAL A 1 171 ? 4.387 6.118 -12.108 1.00 79.06 171 VAL A N 1
ATOM 1307 C CA . VAL A 1 171 ? 5.179 5.486 -13.180 1.00 79.06 171 VAL A CA 1
ATOM 1308 C C . VAL A 1 171 ? 5.672 4.101 -12.754 1.00 79.06 171 VAL A C 1
ATOM 1310 O O . VAL A 1 171 ? 5.671 3.161 -13.550 1.00 79.06 171 VAL A O 1
ATOM 1313 N N . LEU A 1 172 ? 6.086 3.944 -11.497 1.00 78.69 172 LEU A N 1
ATOM 1314 C CA . LEU A 1 172 ? 6.509 2.657 -10.959 1.00 78.69 172 LEU A CA 1
ATOM 1315 C C . LEU A 1 172 ? 5.356 1.636 -10.978 1.00 78.69 172 LEU A C 1
ATOM 1317 O O . LEU A 1 172 ? 5.601 0.479 -11.336 1.00 78.69 172 LEU A O 1
ATOM 1321 N N . MET A 1 173 ? 4.124 2.053 -10.667 1.00 82.38 173 MET A N 1
ATOM 1322 C CA . MET A 1 173 ? 2.919 1.224 -10.777 1.00 82.38 173 MET A CA 1
ATOM 1323 C C . MET A 1 173 ? 2.663 0.819 -12.228 1.00 82.38 173 MET A C 1
ATOM 1325 O O . MET A 1 173 ? 2.580 -0.374 -12.510 1.00 82.38 173 MET A O 1
ATOM 1329 N N . MET A 1 174 ? 2.708 1.763 -13.172 1.00 82.31 174 MET A N 1
ATOM 1330 C CA . MET A 1 174 ? 2.565 1.477 -14.607 1.00 82.31 174 MET A CA 1
ATOM 1331 C C . MET A 1 174 ? 3.530 0.381 -15.100 1.00 82.31 174 MET A C 1
ATOM 1333 O O . MET A 1 174 ? 3.183 -0.419 -15.971 1.00 82.31 174 MET A O 1
ATOM 1337 N N . THR A 1 175 ? 4.748 0.316 -14.550 1.00 80.81 175 THR A N 1
ATOM 1338 C CA . THR A 1 175 ? 5.728 -0.704 -14.958 1.00 80.81 175 THR A CA 1
ATOM 1339 C C . THR A 1 175 ? 5.475 -2.102 -14.393 1.00 80.81 175 THR A C 1
ATOM 1341 O O . THR A 1 175 ? 5.994 -3.065 -14.959 1.00 80.81 175 THR A O 1
ATOM 1344 N N . GLN A 1 176 ? 4.716 -2.236 -13.302 1.00 81.38 176 GLN A N 1
ATOM 1345 C CA . GLN A 1 176 ? 4.658 -3.467 -12.500 1.00 81.38 176 GLN A CA 1
ATOM 1346 C C . GLN A 1 176 ? 3.255 -4.029 -12.293 1.00 81.38 176 GLN A C 1
ATOM 1348 O O . GLN A 1 176 ? 3.112 -5.247 -12.191 1.00 81.38 176 GLN A O 1
ATOM 1353 N N . THR A 1 177 ? 2.235 -3.179 -12.198 1.00 80.81 177 THR A N 1
ATOM 1354 C CA . THR A 1 177 ? 0.889 -3.573 -11.777 1.00 80.81 177 THR A CA 1
ATOM 1355 C C . THR A 1 177 ? -0.126 -3.299 -12.893 1.00 80.81 177 THR A C 1
ATOM 1357 O O . THR A 1 177 ? -0.299 -2.157 -13.322 1.00 80.81 177 THR A O 1
ATOM 1360 N N . PRO A 1 178 ? -0.828 -4.331 -13.402 1.00 82.81 178 PRO A N 1
ATOM 1361 C CA . PRO A 1 178 ? -1.860 -4.158 -14.415 1.00 82.81 178 PRO A CA 1
ATOM 1362 C C . PRO A 1 178 ? -2.959 -3.196 -13.961 1.00 82.81 178 PRO A C 1
ATOM 1364 O O . PRO A 1 178 ? -3.658 -3.459 -12.987 1.00 82.81 178 PRO A O 1
ATOM 1367 N N . GLY A 1 179 ? -3.111 -2.077 -14.676 1.00 84.12 179 GLY A N 1
ATOM 1368 C CA . GLY A 1 179 ? -4.108 -1.047 -14.357 1.00 84.12 179 GLY A CA 1
ATOM 1369 C C . GLY A 1 179 ? -3.863 -0.306 -13.037 1.00 84.12 179 GLY A C 1
ATOM 1370 O O . GLY A 1 179 ? -4.726 0.463 -12.612 1.00 84.12 179 GLY A O 1
ATOM 1371 N N . GLY A 1 180 ? -2.716 -0.533 -12.386 1.00 86.31 180 GLY A N 1
ATOM 1372 C CA . GLY A 1 180 ? -2.317 0.187 -11.186 1.00 86.31 180 GLY A CA 1
ATOM 1373 C C . GLY A 1 180 ? -2.057 1.652 -11.508 1.00 86.31 180 GLY A C 1
ATOM 1374 O O . GLY A 1 180 ? -1.399 1.968 -12.499 1.00 86.31 180 GLY A O 1
ATOM 1375 N N . LYS A 1 181 ? -2.610 2.533 -10.678 1.00 88.62 181 LYS A N 1
ATOM 1376 C CA . LYS A 1 181 ? -2.431 3.978 -10.775 1.00 88.62 181 LYS A CA 1
ATOM 1377 C C . LYS A 1 181 ? -2.657 4.639 -9.424 1.00 88.62 181 LYS A C 1
ATOM 1379 O O . LYS A 1 181 ? -3.524 4.196 -8.660 1.00 88.62 181 LYS A O 1
ATOM 1384 N N . GLU A 1 182 ? -1.948 5.732 -9.200 1.00 90.25 182 GLU A N 1
ATOM 1385 C CA . GLU A 1 182 ? -2.287 6.706 -8.172 1.00 90.25 182 GLU A CA 1
ATOM 1386 C C . GLU A 1 182 ? -3.570 7.446 -8.566 1.00 90.25 182 GLU A C 1
ATOM 1388 O O . GLU A 1 182 ? -3.935 7.540 -9.745 1.00 90.25 182 GLU A O 1
ATOM 1393 N N . ARG A 1 183 ? -4.307 7.941 -7.570 1.00 92.62 183 ARG A N 1
ATOM 1394 C CA . ARG A 1 183 ? -5.624 8.553 -7.784 1.00 92.62 183 ARG A CA 1
ATOM 1395 C C . ARG A 1 183 ? -5.717 9.924 -7.154 1.00 92.62 183 ARG A C 1
ATOM 1397 O O . ARG A 1 183 ? -5.168 10.188 -6.089 1.00 92.62 183 ARG A O 1
ATOM 1404 N N . SER A 1 184 ? -6.461 10.789 -7.822 1.00 91.81 184 SER A N 1
ATOM 1405 C CA . SER A 1 184 ? -6.873 12.073 -7.278 1.00 91.81 184 SER A CA 1
ATOM 1406 C C . SER A 1 184 ? -7.935 11.915 -6.194 1.00 91.81 184 SER A C 1
ATOM 1408 O O . SER A 1 184 ? -8.615 10.891 -6.080 1.00 91.81 184 SER A O 1
ATOM 1410 N N . GLN A 1 185 ? -8.126 12.979 -5.417 1.00 92.19 185 GLN A N 1
ATOM 1411 C CA . GLN A 1 185 ? -9.189 13.050 -4.418 1.00 92.19 185 GLN A CA 1
ATOM 1412 C C . GLN A 1 185 ? -10.575 12.793 -5.033 1.00 92.19 185 GLN A C 1
ATOM 1414 O O . GLN A 1 185 ? -11.390 12.076 -4.453 1.00 92.19 185 GLN A O 1
ATOM 1419 N N . GLN A 1 186 ? -10.841 13.347 -6.218 1.00 92.19 186 GLN A N 1
ATOM 1420 C CA . GLN A 1 186 ? -12.108 13.179 -6.929 1.00 92.19 186 GLN A CA 1
ATOM 1421 C C . GLN A 1 186 ? -12.328 11.725 -7.359 1.00 92.19 186 GLN A C 1
ATOM 1423 O O . GLN A 1 186 ? -13.443 11.220 -7.253 1.00 92.19 186 GLN A O 1
ATOM 1428 N N . GLU A 1 187 ? -11.275 11.033 -7.800 1.00 93.62 187 GLU A N 1
ATOM 1429 C CA . GLU A 1 187 ? -11.356 9.612 -8.146 1.00 93.62 187 GLU A CA 1
ATOM 1430 C C . GLU A 1 187 ? -11.629 8.741 -6.916 1.00 93.62 187 GLU A C 1
ATOM 1432 O O . GLU A 1 187 ? -12.446 7.825 -6.998 1.00 93.62 187 GLU A O 1
ATOM 1437 N N . PHE A 1 188 ? -11.017 9.039 -5.764 1.00 94.81 188 PHE A N 1
ATOM 1438 C CA . PHE A 1 188 ? -11.337 8.336 -4.519 1.00 94.81 188 PHE A CA 1
ATOM 1439 C C . PHE A 1 188 ? -12.784 8.569 -4.079 1.00 94.81 188 PHE A C 1
ATOM 1441 O O . PHE A 1 188 ? -13.470 7.607 -3.742 1.00 94.81 188 PHE A O 1
ATOM 1448 N N . LEU A 1 189 ? -13.283 9.808 -4.143 1.00 92.06 189 LEU A N 1
ATOM 1449 C CA . LEU A 1 189 ? -14.689 10.114 -3.847 1.00 92.06 189 LEU A CA 1
ATOM 1450 C C . LEU A 1 189 ? -15.644 9.360 -4.781 1.00 92.06 189 LEU A C 1
ATOM 1452 O O . LEU A 1 189 ? -16.636 8.796 -4.324 1.00 92.06 189 LEU A O 1
ATOM 1456 N N . ALA A 1 190 ? -15.330 9.298 -6.077 1.00 92.12 190 ALA A N 1
ATOM 1457 C CA . ALA A 1 190 ? -16.115 8.531 -7.038 1.00 92.12 190 ALA A CA 1
ATOM 1458 C C . ALA A 1 190 ? -16.119 7.027 -6.709 1.00 92.12 190 ALA A C 1
ATOM 1460 O O . ALA A 1 190 ? -17.174 6.398 -6.781 1.00 92.12 190 ALA A O 1
ATOM 1461 N N . LEU A 1 191 ? -14.976 6.460 -6.301 1.00 92.50 191 LEU A N 1
ATOM 1462 C CA . LEU A 1 191 ? -14.878 5.062 -5.866 1.00 92.50 191 LEU A CA 1
ATOM 1463 C C . LEU A 1 191 ? -15.687 4.788 -4.597 1.00 92.50 191 LEU A C 1
ATOM 1465 O O . LEU A 1 191 ? -16.400 3.790 -4.545 1.00 92.50 191 LEU A O 1
ATOM 1469 N N . ALA A 1 192 ? -15.604 5.668 -3.597 1.00 90.38 192 ALA A N 1
ATOM 1470 C CA . ALA A 1 192 ? -16.383 5.546 -2.369 1.00 90.38 192 ALA A CA 1
ATOM 1471 C C . ALA A 1 192 ? -17.889 5.565 -2.670 1.00 90.38 192 ALA A C 1
ATOM 1473 O O . ALA A 1 192 ? -18.606 4.651 -2.265 1.00 90.38 192 ALA A O 1
ATOM 1474 N N . ASN A 1 193 ? -18.352 6.530 -3.470 1.00 89.00 193 ASN A N 1
ATOM 1475 C CA . ASN A 1 193 ? -19.757 6.623 -3.867 1.00 89.00 193 ASN A CA 1
ATOM 1476 C C . ASN A 1 193 ? -20.215 5.382 -4.652 1.00 89.00 193 ASN A C 1
ATOM 1478 O O . ASN A 1 193 ? -21.270 4.821 -4.366 1.00 89.00 193 ASN A O 1
ATOM 1482 N N . ALA A 1 194 ? -19.414 4.919 -5.617 1.00 88.25 194 ALA A N 1
ATOM 1483 C CA . ALA A 1 194 ? -19.731 3.730 -6.410 1.00 88.25 194 ALA A CA 1
ATOM 1484 C C . ALA A 1 194 ? -19.772 2.443 -5.566 1.00 88.25 194 ALA A C 1
ATOM 1486 O O . ALA A 1 194 ? -20.523 1.523 -5.885 1.00 88.25 194 ALA A O 1
ATOM 1487 N N . ALA A 1 195 ? -18.990 2.382 -4.485 1.00 87.69 195 ALA A N 1
ATOM 1488 C CA . ALA A 1 195 ? -18.980 1.276 -3.533 1.00 87.69 195 ALA A CA 1
ATOM 1489 C C . ALA A 1 195 ? -20.060 1.391 -2.434 1.00 87.69 195 ALA A C 1
ATOM 1491 O O . ALA A 1 195 ? -20.139 0.514 -1.575 1.00 87.69 195 ALA A O 1
ATOM 1492 N N . GLY A 1 196 ? -20.903 2.432 -2.464 1.00 88.50 196 GLY A N 1
ATOM 1493 C CA . GLY A 1 196 ? -22.022 2.611 -1.533 1.00 88.50 196 GLY A CA 1
ATOM 1494 C C . GLY A 1 196 ? -21.665 3.287 -0.206 1.00 88.50 196 GLY A C 1
ATOM 1495 O O . GLY A 1 196 ? -22.417 3.153 0.756 1.00 88.50 196 GLY A O 1
ATOM 1496 N N . PHE A 1 197 ? -20.533 3.991 -0.130 1.00 89.44 197 PHE A N 1
ATOM 1497 C CA . PHE A 1 197 ? -20.205 4.857 1.005 1.00 89.44 197 PHE A CA 1
ATOM 1498 C C . PHE A 1 197 ? -20.876 6.230 0.854 1.00 89.44 197 PHE A C 1
ATOM 1500 O O . PHE A 1 197 ? -21.040 6.727 -0.260 1.00 89.44 197 PHE A O 1
ATOM 1507 N N . ASN A 1 198 ? -21.198 6.872 1.978 1.00 90.06 198 ASN A N 1
ATOM 1508 C CA . ASN A 1 198 ? -21.759 8.226 2.016 1.00 90.06 198 ASN A CA 1
ATOM 1509 C C . ASN A 1 198 ? -20.703 9.318 1.808 1.00 90.06 198 ASN A C 1
ATOM 1511 O O . ASN A 1 198 ? -21.039 10.447 1.448 1.00 90.06 198 ASN A O 1
ATOM 1515 N N . GLY A 1 199 ? -19.429 9.017 2.070 1.00 91.00 199 GLY A N 1
ATOM 1516 C CA . GLY A 1 199 ? -18.347 9.968 1.857 1.00 91.00 199 GLY A CA 1
ATOM 1517 C C . GLY A 1 199 ? -16.998 9.516 2.403 1.00 91.00 199 GLY A C 1
ATOM 1518 O O . GLY A 1 199 ? -16.830 8.393 2.881 1.00 91.00 199 GLY A O 1
ATOM 1519 N N . ILE A 1 200 ? -16.033 10.435 2.320 1.00 95.25 200 ILE A N 1
ATOM 1520 C CA . ILE A 1 200 ? -14.656 10.257 2.786 1.00 95.25 200 ILE A CA 1
ATOM 1521 C C . ILE A 1 200 ? -14.278 11.421 3.703 1.00 95.25 200 ILE A C 1
ATOM 1523 O O . ILE A 1 200 ? -14.492 12.582 3.347 1.00 95.25 200 ILE A O 1
ATOM 1527 N N . ARG A 1 201 ? -13.671 11.127 4.856 1.00 95.94 201 ARG A N 1
ATOM 1528 C CA . ARG A 1 201 ? -12.957 12.113 5.681 1.00 95.94 201 ARG A CA 1
ATOM 1529 C C . ARG A 1 201 ? -11.460 11.975 5.457 1.00 95.94 201 ARG A C 1
ATOM 1531 O O . ARG A 1 201 ? -10.931 10.871 5.497 1.00 95.94 201 ARG A O 1
ATOM 1538 N N . PHE A 1 202 ? -10.784 13.093 5.233 1.00 95.56 202 PHE A N 1
ATOM 1539 C CA . PHE A 1 202 ? -9.332 13.156 5.076 1.00 95.56 202 PHE A CA 1
ATOM 1540 C C . PHE A 1 202 ? -8.743 13.594 6.417 1.00 95.56 202 PHE A C 1
ATOM 1542 O O . PHE A 1 202 ? -8.757 14.777 6.741 1.00 95.56 202 PHE A O 1
ATOM 1549 N N . GLU A 1 203 ? -8.300 12.633 7.225 1.00 96.12 203 GLU A N 1
ATOM 1550 C CA . GLU A 1 203 ? -8.027 12.843 8.653 1.00 96.12 203 GLU A CA 1
ATOM 1551 C C . GLU A 1 203 ? -6.657 13.478 8.900 1.00 96.12 203 GLU A C 1
ATOM 1553 O O . GLU A 1 203 ? -6.518 14.445 9.645 1.00 96.12 203 GLU A O 1
ATOM 1558 N N . CYS A 1 204 ? -5.616 12.930 8.274 1.00 95.62 204 CYS A N 1
ATOM 1559 C CA . CYS A 1 204 ? -4.258 13.451 8.390 1.00 95.62 204 CYS A CA 1
ATOM 1560 C C . CYS A 1 204 ? -3.384 12.957 7.235 1.00 95.62 204 CYS A C 1
ATOM 1562 O O . CYS A 1 204 ? -3.765 12.047 6.496 1.00 95.62 204 CYS A O 1
ATOM 1564 N N . SER A 1 205 ? -2.182 13.521 7.112 1.00 93.00 205 SER A N 1
ATOM 1565 C CA . SER A 1 205 ? -1.172 13.048 6.166 1.00 93.00 205 SER A CA 1
ATOM 1566 C C . SER A 1 205 ? 0.166 12.791 6.854 1.00 93.00 205 SER A C 1
ATOM 1568 O O . SER A 1 205 ? 0.607 13.600 7.673 1.00 93.00 205 SER A O 1
ATOM 1570 N N . ALA A 1 206 ? 0.852 11.716 6.474 1.00 91.12 206 ALA A N 1
ATOM 1571 C CA . ALA A 1 206 ? 2.198 11.389 6.926 1.00 91.12 206 ALA A CA 1
ATOM 1572 C C . ALA A 1 206 ? 3.028 10.827 5.767 1.00 91.12 206 ALA A C 1
ATOM 1574 O O . ALA A 1 206 ? 2.591 9.925 5.061 1.00 91.12 206 ALA A O 1
ATOM 1575 N N . CYS A 1 207 ? 4.255 11.324 5.587 1.00 88.06 207 CYS A N 1
ATOM 1576 C CA . CYS A 1 207 ? 5.188 10.811 4.573 1.00 88.06 207 CYS A CA 1
ATOM 1577 C C . CYS A 1 207 ? 4.616 10.779 3.135 1.00 88.06 207 CYS A C 1
ATOM 1579 O O . CYS A 1 207 ? 4.929 9.859 2.389 1.00 88.06 207 CYS A O 1
ATOM 1581 N N . ASN A 1 208 ? 3.823 11.788 2.750 1.00 87.25 208 ASN A N 1
ATOM 1582 C CA . ASN A 1 208 ? 3.080 11.883 1.476 1.00 87.25 208 ASN A CA 1
ATOM 1583 C C . ASN A 1 208 ? 1.874 10.936 1.3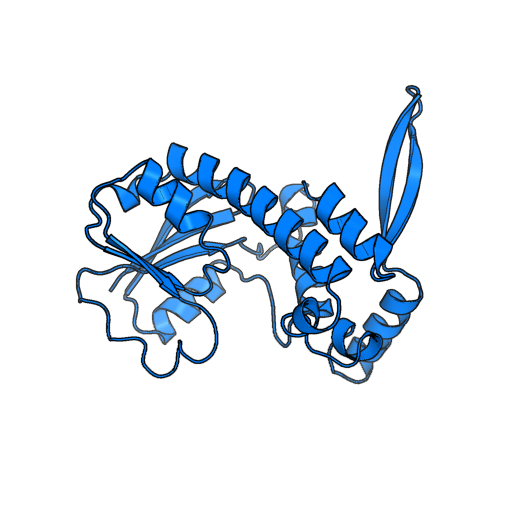29 1.00 87.25 208 ASN A C 1
ATOM 1585 O O . ASN A 1 208 ? 1.235 10.948 0.282 1.00 87.25 208 ASN A O 1
ATOM 1589 N N . PHE A 1 209 ? 1.525 10.172 2.365 1.00 92.44 209 PHE A N 1
ATOM 1590 C CA . PHE A 1 209 ? 0.307 9.364 2.402 1.00 92.44 209 PHE A CA 1
ATOM 1591 C C . PHE A 1 209 ? -0.781 10.084 3.187 1.00 92.44 209 PHE A C 1
ATOM 1593 O O . PHE A 1 209 ? -0.515 10.640 4.254 1.00 92.44 209 PHE A O 1
ATOM 1600 N N . TRP A 1 210 ? -2.003 10.043 2.678 1.00 95.38 210 TRP A N 1
ATOM 1601 C CA . TRP A 1 210 ? -3.211 10.474 3.365 1.00 95.38 210 TRP A CA 1
ATOM 1602 C C . TRP A 1 210 ? -3.870 9.304 4.074 1.00 95.38 210 TRP A C 1
ATOM 1604 O O . TRP A 1 210 ? -3.985 8.222 3.509 1.00 95.38 210 TRP A O 1
ATOM 1614 N N . VAL A 1 211 ? -4.340 9.547 5.294 1.00 97.38 211 VAL A N 1
ATOM 1615 C CA . VAL A 1 211 ? -5.253 8.656 6.009 1.00 97.38 211 VAL A CA 1
ATOM 1616 C C . VAL A 1 211 ? -6.673 9.125 5.729 1.00 97.38 211 VAL A C 1
ATOM 1618 O O . VAL A 1 211 ? -7.046 10.247 6.080 1.00 97.38 211 VAL A O 1
ATOM 1621 N N . MET A 1 212 ? -7.450 8.267 5.082 1.00 97.19 212 MET A N 1
ATOM 1622 C CA . MET A 1 212 ? -8.816 8.532 4.654 1.00 97.19 212 MET A CA 1
ATOM 1623 C C . MET A 1 212 ? -9.783 7.572 5.346 1.00 97.19 212 MET A C 1
ATOM 1625 O O . MET A 1 212 ? -9.562 6.364 5.330 1.00 97.19 212 MET A O 1
ATOM 1629 N N . GLU A 1 213 ? -10.874 8.087 5.908 1.00 95.88 213 GLU A N 1
ATOM 1630 C CA . GLU A 1 213 ? -11.967 7.283 6.459 1.00 95.88 213 GLU A CA 1
ATOM 1631 C C . GLU A 1 213 ? -13.167 7.306 5.520 1.00 95.88 213 GLU A C 1
ATOM 1633 O O . GLU A 1 213 ? -13.792 8.347 5.321 1.00 95.88 213 GLU A O 1
ATOM 1638 N N . PHE A 1 214 ? -13.514 6.153 4.962 1.00 93.75 214 PHE A N 1
ATOM 1639 C CA . PHE A 1 214 ? -14.708 5.977 4.150 1.00 93.75 214 PHE A CA 1
ATOM 1640 C C . PHE A 1 214 ? -15.822 5.520 5.089 1.00 93.75 214 PHE A C 1
ATOM 1642 O O . PHE A 1 214 ? -15.667 4.520 5.800 1.00 93.75 214 PHE A O 1
ATOM 1649 N N . PHE A 1 215 ? -16.930 6.255 5.109 1.00 89.62 215 PHE A N 1
ATOM 1650 C CA . PHE A 1 215 ? -18.030 6.029 6.046 1.00 89.62 215 PHE A CA 1
ATOM 1651 C C . PHE A 1 215 ? -19.353 5.799 5.316 1.00 89.62 215 PHE A C 1
ATOM 1653 O O . PHE A 1 215 ? -19.554 6.270 4.194 1.00 89.62 215 PHE A O 1
ATOM 1660 N N . LYS A 1 216 ? -20.221 5.020 5.956 1.00 82.81 216 LYS A N 1
ATOM 1661 C CA . LYS A 1 216 ? -21.569 4.684 5.494 1.00 82.81 216 LYS A CA 1
ATOM 1662 C C . LYS A 1 216 ? -22.623 5.692 5.921 1.00 82.81 216 LYS A C 1
ATOM 1664 O O . LYS A 1 216 ? -22.299 6.703 6.584 1.00 82.81 216 LYS A O 1
#

Organism: NCBI:txid714518

pLDDT: mean 82.75, std 12.02, range [35.28, 97.56]